Protein AF-A0A2P8EGC4-F1 (afdb_monomer)

Secondary structure (DSSP, 8-state):
-HHHHHHHHHHHIIIIISSHHHHHHHHHHHHHHHHHHHHHHHHHHHHHHHSSHHHHHHHHHHHHHHHHHTT-TTHHHHHHHHHHHHHHHHHHIIIII------SSSTT-----PSPHHHHHHHHHHHHHHHHS-TTTHHHHHHHHHHHHHHHHHHHHHTTS--HHHHHHHHHHHHHHHHHHHHHHHHS------S--TTHHHHHHHHHHHHHHHHHHHHHHHHHHHHHHHHHHHH-S---HHHHHHHHHHHHHHHHHHHHHHHHHHHHHHHHHTTTTSS---PPPPPPPP-

Organism: NCBI:txid648780

Radius of gyration: 21.63 Å; Cα contacts (8 Å, |Δi|>4): 437; chains: 1; bounding box: 68×51×65 Å

pLDDT: mean 88.78, std 12.84, range [44.03, 98.81]

Structure (mmCIF, N/CA/C/O backbone):
data_AF-A0A2P8EGC4-F1
#
_entry.id   AF-A0A2P8EGC4-F1
#
loop_
_atom_site.group_PDB
_atom_site.id
_atom_site.type_symbol
_atom_site.label_atom_id
_atom_site.label_alt_id
_atom_site.label_comp_id
_atom_site.label_asym_id
_atom_site.label_entity_id
_atom_site.label_seq_id
_atom_site.pdbx_PDB_ins_code
_atom_site.Cartn_x
_atom_site.Cartn_y
_atom_site.Cartn_z
_atom_site.occupancy
_atom_site.B_iso_or_equiv
_atom_site.auth_seq_id
_atom_site.auth_comp_id
_atom_site.auth_asym_id
_atom_site.auth_atom_id
_atom_site.pdbx_PDB_model_num
ATOM 1 N N . MET A 1 1 ? -13.637 6.088 0.065 1.00 95.38 1 MET A N 1
ATOM 2 C CA . MET A 1 1 ? -12.684 4.970 0.262 1.00 95.38 1 MET A CA 1
ATOM 3 C C . MET A 1 1 ? -12.999 3.790 -0.642 1.00 95.38 1 MET A C 1
ATOM 5 O O . MET A 1 1 ? -12.167 3.523 -1.487 1.00 95.38 1 MET A O 1
ATOM 9 N N . VAL A 1 2 ? -14.180 3.154 -0.545 1.00 96.62 2 VAL A N 1
ATOM 10 C CA . VAL A 1 2 ? -14.559 1.990 -1.387 1.00 96.62 2 VAL A CA 1
ATOM 11 C C . VAL A 1 2 ? -14.272 2.220 -2.876 1.00 96.62 2 VAL A C 1
ATOM 13 O O . VAL A 1 2 ? -13.431 1.538 -3.450 1.00 96.62 2 VAL A O 1
ATOM 16 N N . LEU A 1 3 ? -14.894 3.244 -3.472 1.00 97.50 3 LEU A N 1
ATOM 17 C CA . LEU A 1 3 ? -14.725 3.566 -4.896 1.00 97.50 3 LEU A CA 1
ATOM 18 C C . LEU A 1 3 ? -13.284 3.937 -5.262 1.00 97.5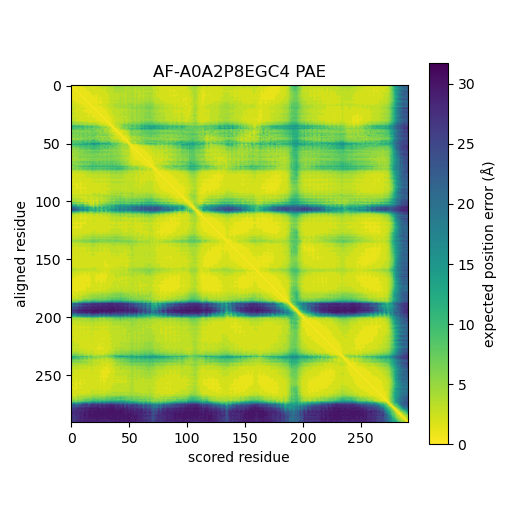0 3 LEU A C 1
ATOM 20 O O . LEU A 1 3 ? -12.800 3.544 -6.313 1.00 97.50 3 LEU A O 1
ATOM 24 N N . VAL A 1 4 ? -12.588 4.660 -4.380 1.00 97.62 4 VAL A N 1
ATOM 25 C CA . VAL A 1 4 ? -11.183 5.054 -4.584 1.00 97.62 4 VAL A CA 1
ATOM 26 C C . VAL A 1 4 ? -10.273 3.828 -4.597 1.00 97.62 4 VAL A C 1
ATOM 28 O O . VAL A 1 4 ? -9.383 3.746 -5.432 1.00 97.62 4 VAL A O 1
ATOM 31 N N . GLY A 1 5 ? -10.507 2.867 -3.701 1.00 98.00 5 GLY A N 1
ATOM 32 C CA . GL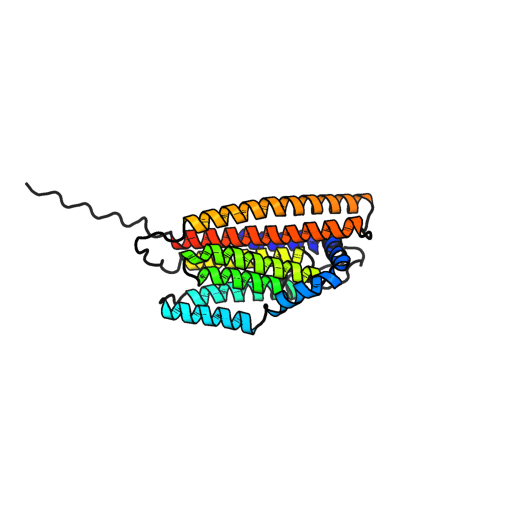Y A 1 5 ? -9.760 1.616 -3.664 1.00 98.00 5 GLY A CA 1
ATOM 33 C C . GLY A 1 5 ? -9.990 0.774 -4.919 1.00 98.00 5 GLY A C 1
ATOM 34 O O . GLY A 1 5 ? -9.026 0.382 -5.565 1.00 98.00 5 GLY A O 1
ATOM 35 N N . ILE A 1 6 ? -11.254 0.596 -5.327 1.00 98.25 6 ILE A N 1
ATOM 36 C CA . ILE A 1 6 ? -11.615 -0.122 -6.563 1.00 98.25 6 ILE A CA 1
ATOM 37 C C . ILE A 1 6 ? -10.976 0.541 -7.789 1.00 98.25 6 ILE A C 1
ATOM 39 O O . ILE A 1 6 ? -10.313 -0.129 -8.579 1.00 98.25 6 ILE A O 1
ATOM 43 N N . ALA A 1 7 ? -11.143 1.860 -7.932 1.00 98.19 7 ALA A N 1
ATOM 44 C CA . ALA A 1 7 ? -10.564 2.616 -9.035 1.00 98.19 7 ALA A CA 1
ATOM 45 C C . ALA A 1 7 ? -9.034 2.537 -9.022 1.00 98.19 7 ALA A C 1
ATOM 47 O O . ALA A 1 7 ? -8.435 2.335 -10.068 1.00 98.19 7 ALA A O 1
ATOM 48 N N . GLY A 1 8 ? -8.403 2.636 -7.849 1.00 98.00 8 GLY A N 1
ATOM 49 C CA . GLY A 1 8 ? -6.958 2.497 -7.697 1.00 98.00 8 GLY A CA 1
ATOM 50 C C . GLY A 1 8 ? -6.454 1.136 -8.173 1.00 98.00 8 GLY A C 1
ATOM 51 O O . GLY A 1 8 ? -5.543 1.084 -8.992 1.00 98.00 8 GLY A O 1
ATOM 52 N N . THR A 1 9 ? -7.091 0.044 -7.741 1.00 98.25 9 THR A N 1
ATOM 53 C CA . THR A 1 9 ? -6.726 -1.314 -8.173 1.00 98.25 9 THR A CA 1
ATOM 54 C C . THR A 1 9 ? -6.899 -1.484 -9.682 1.00 98.25 9 THR A C 1
ATOM 56 O O . THR A 1 9 ? -5.999 -1.986 -10.356 1.00 98.25 9 THR A O 1
ATOM 59 N N . TRP A 1 10 ? -8.031 -1.026 -10.226 1.00 98.06 10 TRP A N 1
ATOM 60 C CA . TRP A 1 10 ? -8.311 -1.123 -11.656 1.00 98.06 10 TRP A CA 1
ATOM 61 C C . TRP A 1 10 ? -7.349 -0.278 -12.495 1.00 98.06 10 TRP A C 1
ATOM 63 O O . TRP A 1 10 ? -6.827 -0.774 -13.486 1.00 98.06 10 TRP A O 1
ATOM 73 N N . LEU A 1 11 ? -7.057 0.963 -12.091 1.00 98.00 11 LEU A N 1
ATOM 74 C CA . LEU A 1 11 ? -6.111 1.842 -12.785 1.00 98.00 11 LEU A CA 1
ATOM 75 C C . LEU A 1 11 ? -4.683 1.287 -12.740 1.00 98.00 11 LEU A C 1
ATOM 77 O O . LEU A 1 11 ? -3.976 1.365 -13.746 1.00 98.00 11 LEU A O 1
ATOM 81 N N . SER A 1 12 ? -4.267 0.694 -11.613 1.00 97.56 12 SER A N 1
ATOM 82 C CA . SER A 1 12 ? -2.972 0.016 -11.511 1.00 97.56 12 SER A CA 1
ATOM 83 C C . SER A 1 12 ? -2.860 -1.112 -12.533 1.00 97.56 12 SER A C 1
ATOM 85 O O . SER A 1 12 ? -1.906 -1.133 -13.306 1.00 97.56 12 SER A O 1
ATOM 87 N N . TRP A 1 13 ? -3.856 -1.999 -12.603 1.00 97.31 13 TRP A N 1
ATOM 88 C CA . TRP A 1 13 ? -3.876 -3.057 -13.613 1.00 97.31 13 TRP A CA 1
ATOM 89 C C . TRP A 1 13 ? -3.934 -2.485 -15.035 1.00 97.31 13 TRP A C 1
ATOM 91 O O . TRP A 1 13 ? -3.084 -2.785 -15.873 1.00 97.31 13 TRP A O 1
ATOM 101 N N . ARG A 1 14 ? -4.887 -1.587 -15.299 1.00 97.25 14 ARG A N 1
ATOM 102 C CA . ARG A 1 14 ? -5.158 -1.054 -16.636 1.00 97.25 14 ARG A CA 1
ATOM 103 C C . ARG A 1 14 ? -3.943 -0.376 -17.259 1.00 97.25 14 ARG A C 1
ATOM 105 O O . ARG A 1 14 ? -3.793 -0.434 -18.476 1.00 97.25 14 ARG A O 1
ATOM 112 N N . TYR A 1 15 ? -3.111 0.283 -16.454 1.00 96.75 15 TYR A N 1
ATOM 113 C CA . TYR A 1 15 ? -1.905 0.945 -16.937 1.00 96.75 15 TYR A CA 1
ATOM 114 C C . TYR A 1 15 ? -0.678 0.029 -16.888 1.00 96.75 15 TYR A C 1
ATOM 116 O O . TYR A 1 15 ? -0.056 -0.196 -17.923 1.00 96.75 15 TYR A O 1
ATOM 124 N N . PHE A 1 16 ? -0.321 -0.510 -15.717 1.00 95.62 16 PHE A N 1
ATOM 125 C CA . PHE A 1 16 ? 0.951 -1.222 -15.525 1.00 95.62 16 PHE A CA 1
ATOM 126 C C . PHE A 1 16 ? 0.938 -2.662 -16.043 1.00 95.62 16 PHE A C 1
ATOM 128 O O . PHE A 1 16 ? 1.997 -3.216 -16.332 1.00 95.62 16 PHE A O 1
ATOM 135 N N 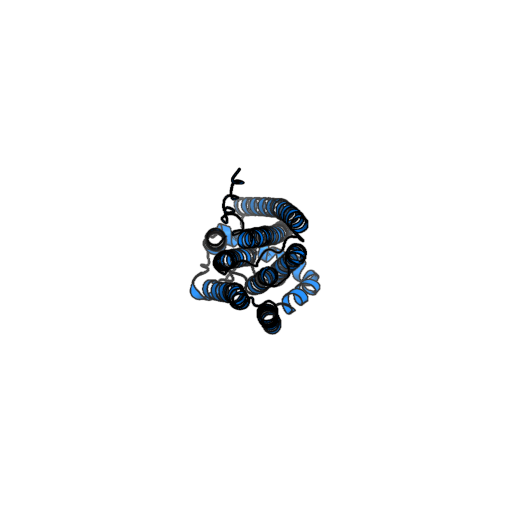. VAL A 1 17 ? -0.246 -3.256 -16.201 1.00 94.38 17 VAL A N 1
ATOM 136 C CA . VAL A 1 17 ? -0.409 -4.637 -16.670 1.00 94.38 17 VAL A CA 1
ATOM 137 C C . VAL A 1 17 ? -0.980 -4.677 -18.084 1.00 94.38 17 VAL A C 1
ATOM 139 O O . VAL A 1 17 ? -0.486 -5.442 -18.898 1.00 94.38 17 VAL A O 1
ATOM 142 N N . ASP A 1 18 ? -1.950 -3.830 -18.423 1.00 94.69 18 ASP A N 1
ATOM 143 C CA . ASP A 1 18 ? -2.647 -3.879 -19.721 1.00 94.69 18 ASP A CA 1
ATOM 144 C C . ASP A 1 18 ? -2.101 -2.879 -20.769 1.00 94.69 18 ASP A C 1
ATOM 146 O O . ASP A 1 18 ? -2.761 -2.539 -21.751 1.00 94.69 18 ASP A O 1
ATOM 150 N N . THR A 1 19 ? -0.878 -2.367 -20.580 1.00 94.19 19 THR A N 1
ATOM 151 C CA . THR A 1 19 ? -0.183 -1.576 -21.612 1.00 94.19 19 THR A CA 1
ATOM 152 C C . THR A 1 19 ? 1.293 -1.945 -21.719 1.00 94.19 19 THR A C 1
ATOM 154 O O . THR A 1 19 ? 1.960 -2.197 -20.718 1.00 94.19 19 THR A O 1
ATOM 157 N N . ALA A 1 20 ? 1.844 -1.899 -22.936 1.00 92.06 20 ALA A N 1
ATOM 158 C CA . ALA A 1 20 ? 3.269 -2.146 -23.166 1.00 92.06 20 ALA A CA 1
ATOM 159 C C . ALA A 1 20 ? 4.170 -1.136 -22.431 1.00 92.06 20 ALA A C 1
ATOM 161 O O . ALA A 1 20 ? 5.212 -1.508 -21.894 1.00 92.06 20 ALA A O 1
ATOM 162 N N . ALA A 1 21 ? 3.776 0.142 -22.400 1.00 92.38 21 ALA A N 1
ATOM 163 C CA . ALA A 1 21 ? 4.539 1.194 -21.732 1.00 92.38 21 ALA A CA 1
ATOM 164 C C . ALA A 1 21 ? 4.564 0.995 -20.211 1.00 92.38 21 ALA A C 1
ATOM 166 O O . ALA A 1 21 ? 5.630 1.056 -19.600 1.00 92.38 21 ALA A O 1
ATOM 167 N N . GLY A 1 22 ? 3.407 0.705 -19.609 1.00 94.25 22 GLY A N 1
ATOM 168 C CA . GLY A 1 22 ? 3.305 0.437 -18.180 1.00 94.25 22 GLY A CA 1
ATOM 169 C C . GLY A 1 22 ? 4.044 -0.833 -17.765 1.00 94.25 22 GLY A C 1
ATOM 170 O O . GLY A 1 22 ? 4.760 -0.796 -16.767 1.00 94.25 22 GLY A O 1
ATOM 171 N N . GLN A 1 23 ? 3.971 -1.908 -18.561 1.00 94.19 23 GLN A N 1
ATOM 172 C CA . GLN A 1 23 ? 4.730 -3.132 -18.283 1.00 94.19 23 GLN A CA 1
ATOM 173 C C . GLN A 1 23 ? 6.238 -2.881 -18.280 1.00 94.19 23 GLN A C 1
ATOM 175 O O . GLN A 1 23 ? 6.916 -3.314 -17.353 1.00 94.19 23 GLN A O 1
ATOM 180 N N . ARG A 1 24 ? 6.771 -2.152 -19.273 1.00 92.94 24 ARG A N 1
ATOM 181 C CA . ARG A 1 24 ? 8.206 -1.814 -19.321 1.00 92.94 24 ARG A CA 1
ATOM 182 C C . ARG A 1 24 ? 8.626 -0.980 -18.116 1.00 92.94 24 ARG A C 1
ATOM 184 O O . ARG A 1 24 ? 9.661 -1.257 -17.522 1.00 92.94 24 ARG A O 1
ATOM 191 N N . LEU A 1 25 ? 7.807 -0.002 -17.739 1.00 94.19 25 LEU A N 1
ATOM 192 C CA . LEU A 1 25 ? 8.061 0.887 -16.608 1.00 94.19 25 LEU A CA 1
ATOM 193 C C . LEU A 1 25 ? 8.122 0.121 -15.277 1.00 94.19 25 LEU A C 1
ATOM 195 O O . LEU A 1 25 ? 9.074 0.270 -14.511 1.00 94.19 25 LEU A O 1
ATOM 199 N N . ASP A 1 26 ? 7.135 -0.738 -15.028 1.00 94.00 26 ASP A N 1
ATOM 200 C CA . ASP A 1 26 ? 7.065 -1.563 -13.818 1.00 94.00 26 ASP A CA 1
ATOM 201 C C . ASP A 1 26 ? 8.184 -2.623 -13.802 1.00 94.00 26 ASP A C 1
ATOM 203 O O . ASP A 1 26 ? 8.791 -2.899 -12.763 1.00 94.00 26 ASP A O 1
ATOM 207 N N . GLN A 1 27 ? 8.529 -3.161 -14.978 1.00 93.69 27 GLN A N 1
ATOM 208 C CA . GLN A 1 27 ? 9.635 -4.097 -15.155 1.00 93.69 27 GLN A CA 1
ATOM 209 C C . GLN A 1 27 ? 11.000 -3.438 -14.910 1.00 93.69 27 GLN A C 1
ATOM 211 O O . GLN A 1 27 ? 11.868 -4.082 -14.328 1.00 93.69 27 GLN A O 1
ATOM 216 N N . SER A 1 28 ? 11.207 -2.166 -15.270 1.00 94.38 28 SER A N 1
ATOM 217 C CA . SER A 1 28 ? 12.448 -1.442 -14.952 1.00 94.38 28 SER A CA 1
ATOM 218 C C . SER A 1 28 ? 12.681 -1.356 -13.442 1.00 94.38 28 SER A C 1
ATOM 220 O O . SER A 1 28 ? 13.773 -1.659 -12.959 1.00 94.38 28 SER A O 1
ATOM 222 N N . ALA A 1 29 ? 11.644 -1.021 -12.671 1.00 94.44 29 ALA A N 1
ATOM 223 C CA . ALA A 1 29 ? 11.734 -1.003 -11.214 1.00 94.44 29 ALA A CA 1
ATOM 224 C C . ALA A 1 29 ? 11.937 -2.413 -10.626 1.00 94.44 29 ALA A C 1
ATOM 226 O O . ALA A 1 29 ? 12.731 -2.593 -9.701 1.00 94.44 29 ALA A O 1
ATOM 227 N N . PHE A 1 30 ? 11.276 -3.430 -11.185 1.00 94.19 30 PHE A N 1
ATOM 228 C CA . PHE A 1 30 ? 11.482 -4.823 -10.787 1.00 94.19 30 PHE A CA 1
ATOM 229 C C . PHE A 1 30 ? 12.926 -5.287 -11.032 1.00 94.19 30 PHE A C 1
ATOM 231 O O . PHE A 1 30 ? 13.562 -5.823 -10.124 1.00 94.19 30 PHE A O 1
ATOM 238 N N . SER A 1 31 ? 13.480 -5.031 -12.218 1.00 93.69 31 SER A N 1
ATOM 239 C CA . SER A 1 31 ? 14.869 -5.358 -12.564 1.00 93.69 31 SER A CA 1
ATOM 240 C C . SER A 1 31 ? 15.868 -4.590 -11.694 1.00 93.69 31 SER A C 1
ATOM 242 O O . SER A 1 31 ? 16.877 -5.151 -11.271 1.00 93.69 31 SER A O 1
ATOM 244 N N . GLY A 1 32 ? 15.561 -3.338 -11.339 1.00 93.31 32 GLY A N 1
ATOM 245 C CA . GLY A 1 32 ? 16.371 -2.534 -10.423 1.00 93.31 32 GLY A CA 1
ATOM 246 C C . GLY A 1 32 ? 16.553 -3.152 -9.035 1.00 93.31 32 GLY A C 1
ATOM 247 O O . GLY A 1 32 ? 17.629 -3.019 -8.446 1.00 93.31 32 GLY A O 1
ATOM 248 N N . SER A 1 33 ? 15.559 -3.900 -8.539 1.00 92.50 33 SER A N 1
ATOM 249 C CA . SER A 1 33 ? 15.654 -4.602 -7.248 1.00 92.50 33 SER A CA 1
ATOM 250 C C . SER A 1 33 ? 16.817 -5.603 -7.196 1.00 92.50 33 SER A C 1
ATOM 252 O O . SER A 1 33 ? 17.404 -5.821 -6.134 1.00 92.50 33 SER A O 1
ATOM 254 N N . ALA A 1 34 ? 17.198 -6.187 -8.341 1.00 90.88 34 ALA A N 1
ATOM 255 C CA . ALA A 1 34 ? 18.213 -7.234 -8.414 1.00 90.88 34 ALA A CA 1
ATOM 256 C C . ALA A 1 34 ? 19.598 -6.747 -7.954 1.00 90.88 34 ALA A C 1
ATOM 258 O O . ALA A 1 34 ? 20.342 -7.512 -7.344 1.00 90.88 34 ALA A O 1
ATOM 259 N N . PHE A 1 35 ? 19.923 -5.466 -8.164 1.00 88.56 35 PHE A N 1
ATOM 260 C CA . PHE A 1 35 ? 21.229 -4.902 -7.801 1.00 88.56 35 PHE A CA 1
ATOM 261 C C . PHE A 1 35 ? 21.450 -4.754 -6.288 1.00 88.56 35 PHE A C 1
ATOM 263 O O . PHE A 1 35 ? 22.596 -4.657 -5.853 1.00 88.56 35 PHE A O 1
ATOM 270 N N . GLY A 1 36 ? 20.378 -4.714 -5.489 1.00 80.62 36 GLY A N 1
ATOM 271 C CA . GLY A 1 36 ? 20.439 -4.608 -4.024 1.00 80.62 36 GLY A CA 1
ATOM 272 C C . GLY A 1 36 ? 19.975 -5.864 -3.286 1.00 80.62 36 GLY A C 1
ATOM 273 O O . GLY A 1 36 ? 20.189 -5.972 -2.078 1.00 80.62 36 GLY A O 1
ATOM 274 N N . ARG A 1 37 ? 19.359 -6.817 -3.997 1.00 86.44 37 ARG A N 1
ATOM 275 C CA . ARG A 1 37 ? 18.685 -7.989 -3.426 1.00 86.44 37 ARG A CA 1
ATOM 276 C C . ARG A 1 37 ? 19.557 -8.760 -2.445 1.00 86.44 37 ARG A C 1
ATOM 278 O O . ARG A 1 37 ? 19.165 -8.909 -1.297 1.00 86.44 37 ARG A O 1
ATOM 285 N N . ASN A 1 38 ? 20.752 -9.184 -2.853 1.00 84.38 38 ASN A N 1
ATOM 286 C CA . ASN A 1 38 ? 21.607 -10.043 -2.022 1.00 84.38 38 ASN A CA 1
ATOM 287 C C . ASN A 1 38 ? 21.994 -9.397 -0.681 1.00 84.38 38 ASN A C 1
ATOM 289 O O . ASN A 1 38 ? 22.149 -10.089 0.322 1.00 84.38 38 ASN A O 1
ATOM 293 N N . THR A 1 39 ? 22.141 -8.072 -0.652 1.00 85.38 39 THR A N 1
ATOM 294 C CA . THR A 1 39 ? 22.496 -7.331 0.563 1.00 85.38 39 THR A CA 1
ATOM 295 C C . THR A 1 39 ? 21.270 -7.054 1.427 1.00 85.38 39 THR A C 1
ATOM 297 O O . THR A 1 39 ? 21.319 -7.229 2.642 1.00 85.38 39 THR A O 1
ATOM 300 N N . LEU A 1 40 ? 20.165 -6.635 0.808 1.00 87.38 40 LEU A N 1
ATOM 301 C CA . LEU A 1 40 ? 18.953 -6.217 1.513 1.00 87.38 40 LEU A CA 1
ATOM 302 C C . LEU A 1 40 ? 18.090 -7.400 1.975 1.00 87.38 40 LEU A C 1
ATOM 304 O O . LEU A 1 40 ? 17.333 -7.253 2.933 1.00 87.38 40 LEU A O 1
ATOM 308 N N . TRP A 1 41 ? 18.221 -8.571 1.341 1.00 89.25 41 TRP A N 1
ATOM 309 C CA . TRP A 1 41 ? 17.397 -9.749 1.631 1.00 89.25 41 TRP A CA 1
ATOM 310 C C . TRP A 1 41 ? 17.466 -10.174 3.098 1.00 89.25 41 TRP A C 1
ATOM 312 O O . TRP A 1 41 ? 16.430 -10.434 3.695 1.00 89.25 41 TRP A O 1
ATOM 322 N N . ARG A 1 42 ? 18.653 -10.113 3.718 1.00 86.19 42 ARG A N 1
ATOM 323 C CA . ARG A 1 42 ? 18.848 -10.466 5.138 1.00 86.19 42 ARG A CA 1
ATOM 324 C C . ARG A 1 42 ? 17.958 -9.669 6.098 1.00 86.19 42 ARG A C 1
ATOM 326 O O . ARG A 1 42 ? 17.618 -10.168 7.162 1.00 86.19 42 ARG A O 1
ATOM 333 N N . GLY A 1 43 ? 17.620 -8.427 5.747 1.00 82.56 43 GLY A N 1
ATOM 334 C CA . GLY A 1 43 ? 16.684 -7.605 6.517 1.00 82.56 43 GLY A CA 1
ATOM 335 C C . GLY A 1 43 ? 15.235 -7.728 6.042 1.00 82.56 43 GLY A C 1
ATOM 336 O O . GLY A 1 43 ? 14.317 -7.520 6.829 1.00 82.56 43 GLY A O 1
ATOM 337 N N . ALA A 1 44 ? 15.022 -8.060 4.767 1.00 83.88 44 ALA A N 1
ATOM 338 C CA . ALA A 1 44 ? 13.703 -8.135 4.148 1.00 83.88 44 ALA A CA 1
ATOM 339 C C . ALA A 1 44 ? 12.953 -9.438 4.465 1.00 83.88 44 ALA A C 1
ATOM 341 O O . ALA A 1 44 ? 11.747 -9.398 4.706 1.00 83.88 44 ALA A O 1
ATOM 342 N N . GLU A 1 45 ? 13.663 -10.566 4.471 1.00 87.50 45 GLU A N 1
ATOM 343 C CA . GLU A 1 45 ? 13.124 -11.913 4.682 1.00 87.50 45 GLU A CA 1
ATOM 344 C C . GLU A 1 45 ? 12.414 -12.066 6.038 1.00 87.50 45 GLU A C 1
ATOM 346 O O . GLU A 1 45 ? 11.232 -12.416 6.028 1.00 87.50 45 GLU A O 1
ATOM 351 N N . PRO A 1 46 ? 12.999 -11.657 7.185 1.00 86.19 46 PRO A N 1
ATOM 352 C CA . PRO A 1 46 ? 12.316 -11.790 8.473 1.00 86.19 46 PRO A CA 1
ATOM 353 C C . PRO A 1 46 ? 11.001 -11.005 8.563 1.00 86.19 46 PRO A C 1
ATOM 355 O O . PRO A 1 46 ? 10.102 -11.380 9.308 1.00 86.19 46 PRO A O 1
ATOM 358 N N . VAL A 1 47 ? 10.864 -9.903 7.815 1.00 82.69 47 VAL A N 1
ATOM 359 C CA . VAL A 1 47 ? 9.611 -9.126 7.769 1.00 82.69 47 VAL A CA 1
ATOM 360 C C . VAL A 1 47 ? 8.499 -9.935 7.100 1.00 82.69 47 VAL A C 1
ATOM 362 O O . VAL A 1 47 ? 7.343 -9.862 7.526 1.00 82.69 47 VAL A O 1
ATOM 365 N N . LEU A 1 48 ? 8.845 -10.705 6.066 1.00 83.25 48 LEU A N 1
ATOM 366 C CA . LEU A 1 48 ? 7.909 -11.551 5.330 1.00 83.25 48 LEU A CA 1
ATOM 367 C C . LEU A 1 48 ? 7.494 -12.771 6.155 1.00 83.25 48 LEU A C 1
ATOM 369 O O . LEU A 1 48 ? 6.313 -13.103 6.151 1.00 83.25 48 LEU A O 1
ATOM 373 N N . ASP A 1 49 ? 8.408 -13.353 6.933 1.00 83.50 49 ASP A N 1
ATOM 374 C CA . ASP A 1 49 ? 8.122 -14.509 7.800 1.00 83.50 49 ASP A CA 1
ATOM 375 C C . ASP A 1 49 ? 7.049 -14.221 8.863 1.00 83.50 49 ASP A C 1
ATOM 377 O O . ASP A 1 49 ? 6.303 -15.112 9.280 1.00 83.50 49 ASP A O 1
ATOM 381 N N . VAL A 1 50 ? 6.914 -12.958 9.284 1.00 78.12 50 VAL A N 1
ATOM 382 C CA . VAL A 1 50 ? 5.846 -12.537 10.206 1.00 78.12 50 VAL A CA 1
ATOM 383 C C . VAL A 1 50 ? 4.461 -12.680 9.561 1.00 78.12 50 VAL A C 1
ATOM 385 O O . VAL A 1 50 ? 3.488 -12.991 10.254 1.00 78.12 50 VAL A O 1
ATOM 388 N N . VAL A 1 51 ? 4.352 -12.482 8.242 1.00 79.62 51 VAL A N 1
ATOM 389 C CA . VAL A 1 51 ? 3.095 -12.617 7.493 1.00 79.62 51 VAL A CA 1
ATOM 390 C C . VAL A 1 51 ? 2.762 -14.100 7.331 1.00 79.62 51 VAL A C 1
ATOM 392 O O . VAL A 1 51 ? 3.044 -14.723 6.313 1.00 79.62 51 VAL A O 1
ATOM 395 N N . SER A 1 52 ? 2.128 -14.673 8.350 1.00 78.00 52 SER A N 1
ATOM 396 C CA . SER A 1 52 ? 1.841 -16.105 8.414 1.00 78.00 52 SER A CA 1
ATOM 397 C C . SER A 1 52 ? 0.381 -16.392 8.777 1.00 78.00 52 SER A C 1
ATOM 399 O O . SER A 1 52 ? -0.318 -15.564 9.368 1.00 78.00 52 SER A O 1
ATOM 401 N N . VAL A 1 53 ? -0.098 -17.597 8.445 1.00 78.06 53 VAL A N 1
ATOM 402 C CA . VAL A 1 53 ? -1.441 -18.057 8.843 1.00 78.06 53 VAL A CA 1
ATOM 403 C C . VAL A 1 53 ? -1.638 -17.978 10.367 1.00 78.06 53 VAL A C 1
ATOM 405 O O . VAL A 1 53 ? -2.656 -17.420 10.784 1.00 78.06 53 VAL A O 1
ATOM 408 N N . PRO A 1 54 ? -0.684 -18.423 11.217 1.00 81.62 54 PRO A N 1
ATOM 409 C CA . PRO A 1 54 ? -0.780 -18.235 12.665 1.00 81.62 54 PRO A CA 1
ATOM 410 C C . PRO A 1 54 ? -0.958 -16.773 13.083 1.00 81.62 54 PRO A C 1
ATOM 412 O O . PRO A 1 54 ? -1.755 -16.490 13.975 1.00 81.62 54 PRO A O 1
ATOM 415 N N . PHE A 1 55 ? -0.272 -15.835 12.423 1.00 80.00 55 PHE A N 1
ATOM 416 C CA . PHE A 1 55 ? -0.398 -14.409 12.726 1.00 80.00 55 PHE A CA 1
ATOM 417 C C . PHE A 1 55 ? -1.802 -13.869 12.413 1.00 80.00 55 PHE A C 1
ATOM 419 O O . PHE A 1 55 ? -2.390 -13.151 13.224 1.00 80.00 55 PHE A O 1
ATOM 426 N N . VAL A 1 56 ? -2.389 -14.268 11.280 1.00 82.12 56 VAL A N 1
ATOM 427 C CA . VAL A 1 56 ? -3.776 -13.909 10.939 1.00 82.12 56 VAL A CA 1
ATOM 428 C C . VAL A 1 56 ? -4.757 -14.496 11.956 1.00 82.12 56 VAL A C 1
ATOM 430 O O . VAL A 1 56 ? -5.621 -13.776 12.460 1.00 82.12 56 VAL A O 1
ATOM 433 N N . VAL A 1 57 ? -4.603 -15.776 12.312 1.00 84.62 57 VAL A N 1
ATOM 434 C CA . VAL A 1 57 ? -5.442 -16.445 13.322 1.00 84.62 57 VAL A CA 1
ATOM 435 C C . VAL A 1 57 ? -5.343 -15.740 14.676 1.00 84.62 57 VAL A C 1
ATOM 437 O O . VAL A 1 57 ? -6.370 -15.506 15.314 1.00 84.62 57 VAL A O 1
ATOM 440 N N . LEU A 1 58 ? -4.139 -15.334 15.089 1.00 86.44 58 LEU A N 1
ATOM 441 C CA . LEU A 1 58 ? -3.914 -14.583 16.323 1.00 86.44 58 LEU A CA 1
ATOM 442 C C . LEU A 1 58 ? -4.697 -13.264 16.334 1.00 86.44 58 LEU A C 1
ATOM 444 O O . LEU A 1 58 ? -5.358 -12.952 17.322 1.00 86.44 58 LEU A O 1
ATOM 448 N N . VAL A 1 59 ? -4.662 -12.502 15.237 1.00 82.38 59 VAL A N 1
ATOM 449 C CA . VAL A 1 59 ? -5.380 -11.221 15.128 1.00 82.38 59 VAL A CA 1
ATOM 450 C C . VAL A 1 59 ? -6.895 -11.431 15.171 1.00 82.38 59 VAL A C 1
ATOM 452 O O . VAL A 1 59 ? -7.588 -10.712 15.894 1.00 82.38 59 VAL A O 1
ATOM 455 N N . LEU A 1 60 ? -7.417 -12.426 14.444 1.00 87.12 60 LEU A N 1
ATOM 456 C CA . LEU A 1 60 ? -8.844 -12.769 14.468 1.00 87.12 60 LEU A CA 1
ATOM 457 C C . LEU A 1 60 ? -9.293 -13.215 15.869 1.00 87.12 60 LEU A C 1
ATOM 459 O O . LEU A 1 60 ? -10.324 -12.755 16.364 1.00 87.12 60 LEU A O 1
ATOM 463 N N . GLY A 1 61 ? -8.495 -14.053 16.535 1.00 88.38 61 GLY A N 1
ATOM 464 C CA . GLY A 1 61 ? -8.742 -14.502 17.904 1.00 88.38 61 GLY A CA 1
ATOM 465 C C . GLY A 1 61 ? -8.726 -13.348 18.907 1.00 88.38 61 GLY A C 1
ATOM 466 O O . GLY A 1 61 ? -9.656 -13.203 19.699 1.00 88.38 61 GLY A O 1
ATOM 467 N N . ALA A 1 62 ? -7.727 -12.464 18.831 1.00 87.44 62 ALA A N 1
ATOM 468 C CA . ALA A 1 62 ? -7.648 -11.274 19.676 1.00 87.44 62 ALA A CA 1
ATOM 469 C C . ALA A 1 62 ? -8.850 -10.339 19.462 1.00 87.44 62 ALA A C 1
ATOM 471 O O . ALA A 1 62 ? -9.425 -9.839 20.432 1.00 87.44 62 ALA A O 1
ATOM 472 N N . ALA A 1 63 ? -9.279 -10.138 18.211 1.00 86.56 63 ALA A N 1
ATOM 473 C CA . ALA A 1 63 ? -10.472 -9.358 17.893 1.00 86.56 63 ALA A CA 1
ATOM 474 C C . ALA A 1 63 ? -11.742 -9.976 18.501 1.00 86.56 63 ALA A C 1
ATOM 476 O O . ALA A 1 63 ? -12.555 -9.245 19.068 1.00 86.56 63 ALA A O 1
ATOM 477 N N . ALA A 1 64 ? -11.894 -11.304 18.437 1.00 88.50 64 ALA A N 1
ATOM 478 C CA . ALA A 1 64 ? -13.006 -12.027 19.052 1.00 88.50 64 ALA A CA 1
ATOM 479 C C . ALA A 1 64 ? -13.024 -11.877 20.582 1.00 88.50 64 ALA A C 1
ATOM 481 O O . ALA A 1 64 ? -14.053 -11.512 21.153 1.00 88.50 64 ALA A O 1
ATOM 482 N N . VAL A 1 65 ? -11.881 -12.063 21.246 1.00 90.44 65 VAL A N 1
ATOM 483 C CA . VAL A 1 65 ? -11.755 -11.877 22.702 1.00 90.44 65 VAL A CA 1
ATOM 484 C C . VAL A 1 65 ? -12.114 -10.443 23.099 1.00 90.44 65 VAL A C 1
ATOM 486 O O . VAL A 1 65 ? -12.939 -10.224 23.987 1.00 90.44 65 VAL A O 1
ATOM 489 N N . ILE A 1 66 ? -11.564 -9.448 22.399 1.00 87.12 66 ILE A N 1
ATOM 490 C CA . ILE A 1 66 ? -11.825 -8.031 22.681 1.00 87.12 66 ILE A CA 1
ATOM 491 C C . ILE A 1 66 ? -13.292 -7.674 22.429 1.00 87.12 66 ILE A C 1
ATOM 493 O O . ILE A 1 66 ? -13.871 -6.891 23.187 1.00 87.12 66 ILE A O 1
ATOM 497 N N . ALA A 1 67 ? -13.912 -8.254 21.402 1.00 86.38 67 ALA A N 1
ATOM 498 C CA . ALA A 1 67 ? -15.330 -8.083 21.128 1.00 86.38 67 ALA A CA 1
ATOM 499 C C . ALA A 1 67 ? -16.205 -8.582 22.280 1.00 86.38 67 ALA A C 1
ATOM 501 O O . ALA A 1 67 ? -17.092 -7.846 22.712 1.00 86.38 67 ALA A O 1
ATOM 502 N N . VAL A 1 68 ? -15.923 -9.772 22.818 1.00 87.56 68 VAL A N 1
ATOM 503 C CA . VAL A 1 68 ? -16.639 -10.326 23.977 1.00 87.56 68 VAL A CA 1
ATOM 504 C C . VAL A 1 68 ? -16.430 -9.441 25.207 1.00 87.56 68 VAL A C 1
ATOM 506 O O . VAL A 1 68 ? -17.401 -8.973 25.803 1.00 87.56 68 VAL A O 1
ATOM 509 N N . MET A 1 69 ? -15.175 -9.117 25.540 1.00 88.19 69 MET A N 1
ATOM 510 C CA . MET A 1 69 ? -14.834 -8.303 26.716 1.00 88.19 69 MET A CA 1
ATOM 511 C C . MET A 1 69 ? -15.473 -6.910 26.680 1.00 88.19 69 MET A C 1
ATOM 513 O O . MET A 1 69 ? -15.892 -6.385 27.710 1.00 88.19 69 MET A O 1
ATOM 517 N N . ARG A 1 70 ? -15.554 -6.293 25.495 1.00 83.44 70 ARG A N 1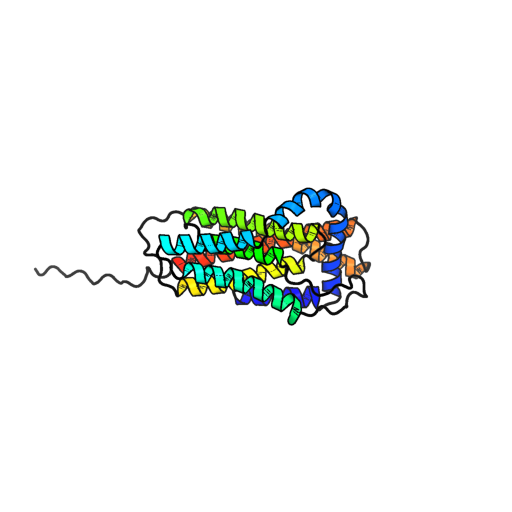
ATOM 518 C CA . ARG A 1 70 ? -16.096 -4.936 25.309 1.00 83.44 70 ARG A CA 1
ATOM 519 C C . ARG A 1 70 ? -17.555 -4.914 24.852 1.00 83.44 70 ARG A C 1
ATOM 521 O O . ARG A 1 70 ? -18.051 -3.836 24.528 1.00 83.44 70 ARG A O 1
ATOM 528 N N . ARG A 1 71 ? -18.233 -6.070 24.797 1.00 84.44 71 ARG A N 1
ATOM 529 C CA . ARG A 1 71 ? -19.610 -6.233 24.284 1.00 84.44 71 ARG A CA 1
ATOM 530 C C . ARG A 1 71 ? -19.811 -5.653 22.872 1.00 84.44 71 ARG A C 1
ATOM 532 O O . ARG A 1 71 ? -20.875 -5.132 22.546 1.00 84.44 71 ARG A O 1
ATOM 539 N N . ARG A 1 72 ? -18.780 -5.731 22.023 1.00 83.31 72 ARG A N 1
ATOM 540 C CA . ARG A 1 72 ? -18.789 -5.274 20.622 1.00 83.31 72 ARG A CA 1
ATOM 541 C C . ARG A 1 72 ? -18.955 -6.440 19.663 1.00 83.31 72 ARG A C 1
ATOM 543 O O . ARG A 1 72 ? -18.050 -6.760 18.903 1.00 83.31 72 ARG A O 1
ATOM 550 N N . TRP A 1 73 ? -20.129 -7.048 19.670 1.00 83.94 73 TRP A N 1
ATOM 551 C CA . TRP A 1 73 ? -20.413 -8.270 18.912 1.00 83.94 73 TRP A CA 1
ATOM 552 C C . TRP A 1 73 ? -20.219 -8.145 17.389 1.00 83.94 73 TRP A C 1
ATOM 554 O O . TRP A 1 73 ? -19.949 -9.140 16.730 1.00 83.94 73 TRP A O 1
ATOM 564 N N . PHE A 1 74 ? -20.270 -6.928 16.835 1.00 86.69 74 PHE A N 1
ATOM 565 C CA . PHE A 1 74 ? -20.007 -6.669 15.412 1.00 86.69 74 PHE A CA 1
ATOM 566 C C . PHE A 1 74 ? -18.518 -6.526 15.055 1.00 86.69 74 PHE A C 1
ATOM 568 O O . PHE A 1 74 ? -18.168 -6.614 13.880 1.00 86.69 74 PHE A O 1
ATOM 575 N N . LEU A 1 75 ? -17.628 -6.325 16.033 1.00 88.94 75 LEU A N 1
ATOM 576 C CA . LEU A 1 75 ? -16.197 -6.118 15.782 1.00 88.94 75 LEU A CA 1
ATOM 577 C C . LEU A 1 75 ? -15.521 -7.316 15.081 1.00 88.94 75 LEU A C 1
ATOM 579 O O . LEU A 1 75 ? -14.793 -7.077 14.118 1.00 88.94 75 LEU A O 1
ATOM 583 N N . PRO A 1 76 ? -15.753 -8.586 15.476 1.00 89.88 76 PRO A N 1
ATOM 584 C CA . PRO A 1 76 ? -15.128 -9.728 14.812 1.00 89.88 76 PRO A CA 1
ATOM 585 C C . PRO A 1 76 ? -15.602 -9.853 13.368 1.00 89.88 76 PRO A C 1
ATOM 587 O O . PRO A 1 76 ? -14.798 -10.144 12.491 1.00 89.88 76 PRO A O 1
ATOM 590 N N . LEU A 1 77 ? -16.883 -9.557 13.109 1.00 91.19 77 LEU A N 1
ATOM 591 C CA . LEU A 1 77 ? -17.434 -9.527 11.757 1.00 91.19 77 LEU A CA 1
ATOM 592 C C . LEU A 1 77 ? -16.757 -8.446 10.908 1.00 91.19 77 LEU A C 1
ATOM 594 O O . LEU A 1 77 ? -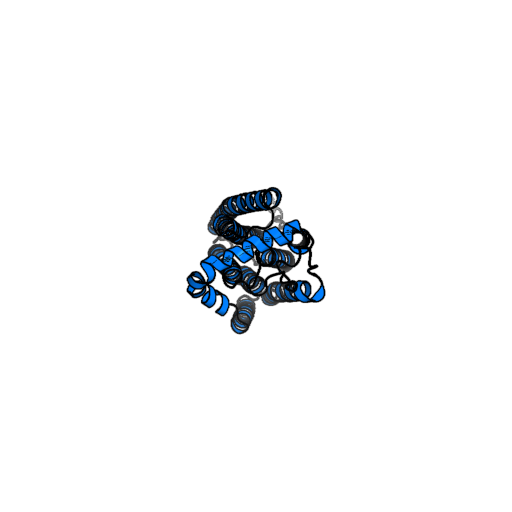16.350 -8.732 9.792 1.00 91.19 77 LEU A O 1
ATOM 598 N N . GLN A 1 78 ? -16.583 -7.228 11.428 1.00 92.69 78 GLN A N 1
ATOM 599 C CA . GLN A 1 78 ? -15.880 -6.156 10.710 1.00 92.69 78 GLN A CA 1
ATOM 600 C C . GLN A 1 78 ? -14.436 -6.553 10.381 1.00 92.69 78 GLN A C 1
ATOM 602 O O . GLN A 1 78 ? -13.994 -6.384 9.249 1.00 92.69 78 GLN A O 1
ATOM 607 N N . VAL A 1 79 ? -13.715 -7.123 11.348 1.00 94.44 79 VAL A N 1
ATOM 608 C CA . VAL A 1 79 ? -12.344 -7.606 11.142 1.00 94.44 79 VAL A CA 1
ATOM 609 C C . VAL A 1 79 ? -12.306 -8.733 10.103 1.00 94.44 79 VAL A C 1
ATOM 611 O O . VAL A 1 79 ? -11.475 -8.692 9.198 1.00 94.44 79 VAL A O 1
ATOM 614 N N . ALA A 1 80 ? -13.221 -9.703 10.183 1.00 93.56 80 ALA A N 1
ATOM 615 C CA . ALA A 1 80 ? -13.317 -10.803 9.226 1.00 93.56 80 ALA A CA 1
ATOM 616 C C . ALA A 1 80 ? -13.664 -10.311 7.813 1.00 93.56 80 ALA A C 1
ATOM 618 O O . ALA A 1 80 ? -13.066 -10.770 6.845 1.00 93.56 80 ALA A O 1
ATOM 619 N N . VAL A 1 81 ? -14.573 -9.341 7.687 1.00 95.31 81 VAL A N 1
ATOM 620 C CA . VAL A 1 81 ? -14.928 -8.706 6.411 1.00 95.31 81 VAL A CA 1
ATOM 621 C C . VAL A 1 81 ? -13.728 -7.970 5.818 1.00 95.31 81 VAL A C 1
ATOM 623 O O . VAL A 1 81 ? -13.450 -8.132 4.635 1.00 95.31 81 VAL A O 1
ATOM 626 N N . LEU A 1 82 ? -12.979 -7.207 6.619 1.00 97.38 82 LEU A N 1
ATOM 627 C CA . LEU A 1 82 ? -11.792 -6.494 6.145 1.00 97.38 82 LEU A CA 1
ATOM 628 C C . LEU A 1 82 ? -10.684 -7.450 5.700 1.00 97.38 82 LEU A C 1
ATOM 630 O O . LEU A 1 82 ? -10.206 -7.360 4.572 1.00 97.38 82 LEU A O 1
ATOM 634 N N . VAL A 1 83 ? -10.260 -8.351 6.588 1.00 96.56 83 VAL A N 1
ATOM 635 C CA . VAL A 1 83 ? -9.119 -9.239 6.337 1.00 96.56 83 VAL A CA 1
ATOM 636 C C . VAL A 1 83 ? -9.501 -10.314 5.327 1.00 96.56 83 VAL A C 1
ATOM 638 O O . VAL A 1 83 ? -8.812 -10.488 4.325 1.00 96.56 83 VAL A O 1
ATOM 641 N N . GLY A 1 84 ? -10.612 -11.014 5.548 1.00 96.12 84 GLY A N 1
ATOM 642 C CA . GLY A 1 84 ? -11.092 -12.059 4.648 1.00 96.12 84 GLY A CA 1
ATOM 643 C C . GLY A 1 84 ? -11.448 -11.499 3.276 1.00 96.12 84 GLY A C 1
ATOM 644 O O . GLY A 1 84 ? -10.955 -12.003 2.271 1.00 96.12 84 GLY A O 1
ATOM 645 N N . GLY A 1 85 ? -12.222 -10.412 3.232 1.00 97.88 85 GLY A N 1
ATOM 646 C CA . GLY A 1 85 ? -12.606 -9.758 1.985 1.00 97.88 85 GLY A CA 1
ATOM 647 C C . GLY A 1 85 ? -11.398 -9.310 1.168 1.00 97.88 85 GLY A C 1
ATOM 648 O O . GLY A 1 85 ? -11.276 -9.700 0.009 1.00 97.88 85 GLY A O 1
ATOM 649 N N . ALA A 1 86 ? -10.457 -8.576 1.773 1.00 98.31 86 ALA A N 1
ATOM 650 C CA . ALA A 1 86 ? -9.268 -8.106 1.061 1.00 98.31 86 ALA A CA 1
ATOM 651 C C . ALA A 1 86 ? -8.440 -9.262 0.490 1.00 98.31 86 ALA A C 1
ATOM 653 O O . ALA A 1 86 ? -8.060 -9.224 -0.677 1.00 98.31 86 ALA A O 1
ATOM 654 N N . ASN A 1 87 ? -8.200 -10.313 1.277 1.00 97.62 87 ASN A N 1
ATOM 655 C CA . ASN A 1 87 ? -7.374 -11.435 0.836 1.00 97.62 87 ASN A CA 1
ATOM 656 C C . ASN A 1 87 ? -8.069 -12.301 -0.219 1.00 97.62 87 ASN A C 1
ATOM 658 O O . ASN A 1 87 ? -7.435 -12.651 -1.212 1.00 97.62 87 ASN A O 1
ATOM 662 N N . ILE A 1 88 ? -9.365 -12.591 -0.066 1.00 98.00 88 ILE A N 1
ATOM 663 C CA . ILE A 1 88 ? -10.144 -13.315 -1.081 1.00 98.00 88 ILE A CA 1
ATOM 664 C C . ILE A 1 88 ? -10.176 -12.514 -2.385 1.00 98.00 88 ILE A C 1
ATOM 666 O O . ILE A 1 88 ? -9.899 -13.072 -3.445 1.00 98.00 88 ILE A O 1
ATOM 670 N N . THR A 1 89 ? -10.445 -11.204 -2.321 1.00 98.50 89 THR A N 1
ATOM 671 C CA . THR A 1 89 ? -10.409 -10.331 -3.502 1.00 98.50 89 THR A CA 1
ATOM 672 C C . THR A 1 89 ? -9.033 -10.339 -4.155 1.00 98.50 89 THR A C 1
ATOM 674 O O . THR A 1 89 ? -8.957 -10.491 -5.367 1.00 98.50 89 THR A O 1
ATOM 677 N N . THR A 1 90 ? -7.946 -10.237 -3.388 1.00 98.12 90 THR A N 1
ATOM 678 C CA . THR A 1 90 ? -6.587 -10.285 -3.944 1.00 98.12 90 THR A CA 1
ATOM 679 C C . THR A 1 90 ? -6.313 -11.595 -4.682 1.00 98.12 90 THR A C 1
ATOM 681 O O . THR A 1 90 ? -5.768 -11.554 -5.782 1.00 98.12 90 THR A O 1
ATOM 684 N N . GLN A 1 91 ? -6.716 -12.747 -4.136 1.00 97.38 91 GLN A N 1
ATOM 685 C CA . GLN A 1 91 ? -6.520 -14.033 -4.817 1.00 97.38 91 GLN A CA 1
ATOM 686 C C . GLN A 1 91 ? -7.404 -14.170 -6.062 1.00 97.38 91 GLN A C 1
ATOM 688 O O . GLN A 1 91 ? -6.928 -14.615 -7.104 1.00 97.38 91 GLN A O 1
ATOM 693 N N . LEU A 1 92 ? -8.666 -13.740 -5.985 1.00 97.62 92 LEU A N 1
ATOM 694 C CA . LEU A 1 92 ? -9.592 -13.776 -7.117 1.00 97.62 92 LEU A CA 1
ATOM 695 C C . LEU A 1 92 ? -9.117 -12.865 -8.257 1.00 97.62 92 LEU A C 1
ATOM 697 O O . LEU A 1 92 ? -9.093 -13.278 -9.414 1.00 97.62 92 LEU A O 1
ATOM 701 N N . LEU A 1 93 ? -8.688 -11.642 -7.933 1.00 97.31 93 LEU A N 1
ATOM 702 C CA . LEU A 1 93 ? -8.130 -10.720 -8.916 1.00 97.31 93 LEU A CA 1
ATOM 703 C C . LEU A 1 93 ? -6.877 -11.303 -9.563 1.00 97.31 93 LEU A C 1
ATOM 705 O O . LEU A 1 93 ? -6.790 -11.319 -10.784 1.00 97.31 93 LEU A O 1
ATOM 709 N N . LYS A 1 94 ? -5.953 -11.836 -8.758 1.00 95.25 94 LYS A N 1
ATOM 710 C CA . LYS A 1 94 ? -4.682 -12.374 -9.246 1.00 95.25 94 LYS A CA 1
ATOM 711 C C . LYS A 1 94 ? -4.839 -13.582 -10.162 1.00 95.25 94 LYS A C 1
ATOM 713 O O . LYS A 1 94 ? -4.140 -13.666 -11.165 1.00 95.25 94 LYS A O 1
ATOM 718 N N . HIS A 1 95 ? -5.713 -14.515 -9.793 1.00 95.06 95 HIS A N 1
ATOM 719 C CA . HIS A 1 95 ? -5.765 -15.838 -10.416 1.00 95.06 95 HIS A CA 1
ATOM 720 C C . HIS A 1 95 ? -6.938 -16.044 -11.375 1.00 95.06 95 HIS A C 1
ATOM 722 O O . HIS A 1 95 ? -6.917 -17.015 -12.125 1.00 95.06 95 HIS A O 1
ATOM 728 N N . VAL A 1 96 ? -7.961 -15.184 -11.341 1.00 94.69 96 VAL A N 1
ATOM 729 C CA . VAL A 1 96 ? -9.212 -15.418 -12.084 1.00 94.69 96 VAL A CA 1
ATOM 730 C C . VAL A 1 96 ? -9.632 -14.222 -12.931 1.00 94.69 96 VAL A C 1
ATOM 732 O O . VAL A 1 96 ? -10.074 -14.414 -14.058 1.00 94.69 96 VAL A O 1
ATOM 735 N N . VAL A 1 97 ? -9.539 -12.997 -12.405 1.00 95.06 97 VAL A N 1
ATOM 736 C CA . VAL A 1 97 ? -10.142 -11.819 -13.062 1.00 95.06 97 VAL A CA 1
ATOM 737 C C . VAL A 1 97 ? -9.147 -11.053 -13.924 1.00 95.06 97 VAL A C 1
ATOM 739 O O . VAL A 1 97 ? -9.500 -10.606 -15.011 1.00 95.06 97 VAL A O 1
ATOM 742 N N . LEU A 1 98 ? -7.930 -10.844 -13.422 1.00 93.88 98 LEU A N 1
ATOM 743 C CA . LEU A 1 98 ? -6.937 -10.002 -14.076 1.00 93.88 98 LEU A CA 1
ATOM 744 C C . LEU A 1 98 ? -5.942 -10.872 -14.830 1.00 93.88 98 LEU A C 1
ATOM 746 O O . LEU A 1 98 ? -5.122 -11.566 -14.227 1.00 93.88 98 LEU A O 1
ATOM 750 N N . ASP A 1 99 ? -6.000 -10.791 -16.153 1.00 92.44 99 ASP A N 1
ATOM 751 C CA . ASP A 1 99 ? -4.990 -11.386 -17.015 1.00 92.44 99 ASP A CA 1
ATOM 752 C C . ASP A 1 99 ? -3.803 -10.429 -17.210 1.00 92.44 99 ASP A C 1
ATOM 754 O O . ASP A 1 99 ? -3.931 -9.204 -17.080 1.00 92.44 99 ASP A O 1
ATOM 758 N N . ARG A 1 100 ? -2.632 -10.994 -17.511 1.00 91.00 100 ARG A N 1
ATOM 759 C CA . ARG A 1 100 ? -1.432 -10.246 -17.892 1.00 91.00 100 ARG A CA 1
ATOM 760 C C . ARG A 1 100 ? -1.009 -10.662 -19.303 1.00 91.00 100 ARG A C 1
ATOM 762 O O . ARG A 1 100 ? -0.234 -11.612 -19.440 1.00 91.00 100 ARG A O 1
ATOM 769 N N . PRO A 1 101 ? -1.450 -9.939 -20.348 1.00 90.69 101 PRO A N 1
ATOM 770 C CA . PRO A 1 101 ? -0.980 -10.196 -21.703 1.00 90.69 101 PRO A CA 1
ATOM 771 C C . PRO A 1 101 ? 0.521 -9.903 -21.811 1.00 90.69 101 PRO A C 1
ATOM 773 O O . PRO A 1 101 ? 1.051 -9.037 -21.118 1.00 90.69 101 PRO A O 1
ATOM 776 N N . THR A 1 102 ? 1.235 -10.592 -22.698 1.00 88.00 102 THR A N 1
ATOM 777 C CA . THR A 1 102 ? 2.663 -10.311 -22.929 1.00 88.00 102 THR A CA 1
ATOM 778 C C . THR A 1 102 ? 2.798 -9.164 -23.932 1.00 88.00 102 THR A C 1
ATOM 780 O O . THR A 1 102 ? 2.708 -9.386 -25.136 1.00 88.00 102 THR A O 1
ATOM 783 N N . LEU A 1 103 ? 2.976 -7.928 -23.447 1.00 87.25 103 LEU A N 1
ATOM 784 C CA . LEU A 1 103 ? 3.001 -6.710 -24.282 1.00 87.25 103 LEU A CA 1
ATOM 785 C C . LEU A 1 103 ? 4.368 -6.006 -24.296 1.00 87.25 103 LEU A C 1
ATOM 787 O O . LEU A 1 103 ? 4.602 -5.091 -25.087 1.00 87.25 103 LEU A O 1
ATOM 791 N N . ASP A 1 104 ? 5.288 -6.420 -23.429 1.00 78.25 104 ASP A N 1
ATOM 792 C CA . ASP A 1 104 ? 6.626 -5.842 -23.269 1.00 78.25 104 ASP A CA 1
ATOM 793 C C . ASP A 1 104 ? 7.687 -6.422 -24.224 1.00 78.25 104 ASP A C 1
ATOM 795 O O . ASP A 1 104 ? 8.870 -6.115 -24.086 1.00 78.25 104 ASP A O 1
ATOM 799 N N . GLY A 1 105 ? 7.281 -7.228 -25.211 1.00 71.00 105 GLY A N 1
ATOM 800 C CA . GLY A 1 105 ? 8.199 -7.876 -26.154 1.00 71.00 105 GLY A CA 1
ATOM 801 C C . GLY A 1 105 ? 8.906 -9.112 -25.588 1.00 71.00 105 GLY A C 1
ATOM 802 O O . GLY A 1 105 ? 9.927 -9.520 -26.132 1.00 71.00 105 GLY A O 1
ATOM 803 N N . GLY A 1 106 ? 8.387 -9.702 -24.503 1.00 67.88 106 GLY A N 1
ATOM 804 C CA . GLY A 1 106 ? 8.927 -10.925 -23.898 1.00 67.88 106 GLY A CA 1
ATOM 805 C C . GLY A 1 106 ? 9.986 -10.675 -22.821 1.00 67.88 106 GLY A C 1
ATOM 806 O O . GLY A 1 106 ? 10.548 -11.628 -22.286 1.00 67.88 106 GLY A O 1
ATOM 807 N N . ALA A 1 107 ? 10.236 -9.412 -22.460 1.00 60.28 107 ALA A N 1
ATOM 808 C CA . ALA A 1 107 ? 11.212 -9.019 -21.442 1.00 60.28 107 ALA A CA 1
ATOM 809 C C . ALA A 1 107 ? 10.817 -9.438 -20.008 1.00 60.28 107 ALA A C 1
ATOM 811 O O . ALA A 1 107 ? 11.643 -9.383 -19.097 1.00 60.28 107 ALA A O 1
ATOM 812 N N . GLY A 1 108 ? 9.574 -9.880 -19.799 1.00 59.56 108 GLY A N 1
ATOM 813 C CA . GLY A 1 108 ? 9.079 -10.321 -18.501 1.00 59.56 108 GLY A CA 1
ATOM 814 C C . GLY A 1 108 ? 7.960 -11.346 -18.612 1.00 59.56 108 GLY A C 1
ATOM 815 O O . GLY A 1 108 ? 6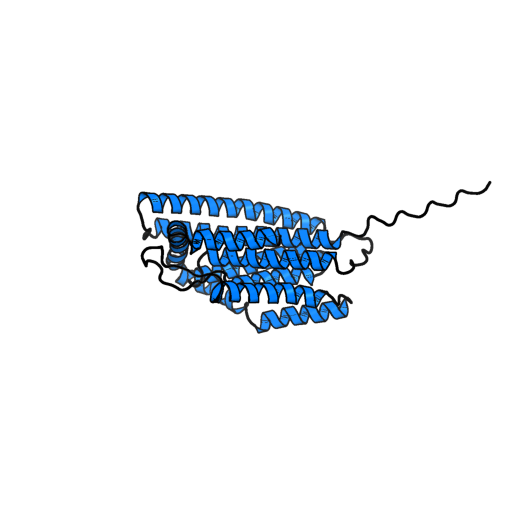.881 -11.104 -18.074 1.00 59.56 108 GLY A O 1
ATOM 816 N N . VAL A 1 109 ? 8.187 -12.475 -19.296 1.00 66.06 109 VAL A N 1
ATOM 817 C CA . VAL A 1 109 ? 7.210 -13.579 -19.404 1.00 66.06 109 VAL A CA 1
ATOM 818 C C . VAL A 1 109 ? 6.966 -14.201 -18.024 1.00 66.06 109 VAL A C 1
ATOM 820 O O . VAL A 1 109 ? 7.620 -15.152 -17.609 1.00 66.06 109 VAL A O 1
ATOM 823 N N . THR A 1 110 ? 6.021 -13.630 -17.286 1.00 75.88 110 THR A N 1
ATOM 824 C CA . THR A 1 110 ? 5.546 -14.132 -15.998 1.00 75.88 110 THR A CA 1
ATOM 825 C C . THR A 1 110 ? 4.031 -13.968 -15.931 1.00 75.88 110 THR A C 1
ATOM 827 O O . THR A 1 110 ? 3.532 -12.941 -16.415 1.00 75.88 110 THR A O 1
ATOM 830 N N . PRO A 1 111 ? 3.310 -14.900 -15.283 1.00 83.75 111 PRO A N 1
ATOM 831 C CA . PRO A 1 111 ? 1.886 -14.749 -15.001 1.00 83.75 111 PRO A CA 1
ATOM 832 C C . PRO A 1 111 ? 1.563 -13.446 -14.260 1.00 83.75 111 PRO A C 1
ATOM 834 O O . PRO A 1 111 ? 2.454 -12.778 -13.722 1.00 83.75 111 PRO A O 1
ATOM 837 N N . ASN A 1 112 ? 0.276 -13.097 -14.206 1.00 92.00 112 ASN A N 1
ATOM 838 C CA . ASN A 1 112 ? -0.182 -11.973 -13.401 1.00 92.00 112 ASN A CA 1
ATOM 839 C C . ASN A 1 112 ? 0.194 -12.166 -11.918 1.00 92.00 112 ASN A C 1
ATOM 841 O O . ASN A 1 112 ? -0.061 -13.210 -11.317 1.00 92.00 112 ASN A O 1
ATOM 845 N N . SER A 1 113 ? 0.799 -11.135 -11.332 1.00 93.50 113 SER A N 1
ATOM 846 C CA . SER A 1 113 ? 1.211 -11.086 -9.927 1.00 93.50 113 SER A CA 1
ATOM 847 C C . SER A 1 113 ? 0.449 -10.025 -9.123 1.00 93.50 113 SER A C 1
ATOM 849 O O . SER A 1 113 ? 0.580 -9.984 -7.895 1.00 93.50 113 SER A O 1
ATOM 851 N N . LEU A 1 114 ? -0.385 -9.216 -9.786 1.00 95.44 114 LEU A N 1
ATOM 852 C CA . LEU A 1 114 ? -1.180 -8.150 -9.188 1.00 95.44 114 LEU A CA 1
ATOM 853 C C . LEU A 1 114 ? -2.517 -8.698 -8.666 1.00 95.44 114 LEU A C 1
ATOM 855 O O . LEU A 1 114 ? -3.216 -9.378 -9.420 1.00 95.44 114 LEU A O 1
ATOM 859 N N . PRO A 1 115 ? -2.952 -8.352 -7.439 1.00 98.19 115 PRO A N 1
ATOM 860 C CA . PRO A 1 115 ? -2.244 -7.602 -6.388 1.00 98.19 115 PRO A CA 1
ATOM 861 C C . PRO A 1 115 ? -1.314 -8.468 -5.510 1.00 98.19 115 PRO A C 1
ATOM 863 O O . PRO A 1 115 ? -1.481 -9.684 -5.398 1.00 98.19 115 PRO A O 1
ATOM 866 N N . SER A 1 116 ? -0.374 -7.847 -4.789 1.00 97.69 116 SER A N 1
ATOM 867 C CA . SER A 1 116 ? 0.523 -8.547 -3.850 1.00 97.69 116 SER A CA 1
ATOM 868 C C . SER A 1 116 ? -0.234 -9.175 -2.669 1.00 97.69 116 SER A C 1
ATOM 870 O O . SER A 1 116 ? -0.969 -8.503 -1.939 1.00 97.69 116 SER A O 1
ATOM 872 N N . GLY A 1 117 ? -0.015 -10.476 -2.442 1.00 95.44 117 GLY A N 1
ATOM 873 C CA . GLY A 1 117 ? -0.678 -11.242 -1.377 1.00 95.44 117 GLY A CA 1
ATOM 874 C C . GLY A 1 117 ? -0.165 -10.879 0.017 1.00 95.44 117 GLY A C 1
ATOM 875 O O . GLY A 1 117 ? -0.943 -10.451 0.865 1.00 95.44 117 GLY A O 1
ATOM 876 N N . HIS A 1 118 ? 1.152 -10.972 0.233 1.00 95.06 118 HIS A N 1
ATOM 877 C CA . HIS A 1 118 ? 1.787 -10.652 1.519 1.00 95.06 118 HIS A CA 1
ATOM 878 C C . HIS A 1 118 ? 1.502 -9.210 1.951 1.00 95.06 118 HIS A C 1
ATOM 880 O O . HIS A 1 118 ? 1.163 -8.960 3.107 1.00 95.06 118 HIS A O 1
ATOM 886 N N . THR A 1 119 ? 1.558 -8.262 1.009 1.00 98.12 119 THR A N 1
ATOM 887 C CA . THR A 1 119 ? 1.212 -6.863 1.284 1.00 98.12 119 THR A CA 1
ATOM 888 C C . THR A 1 119 ? -0.259 -6.715 1.665 1.00 98.12 119 THR A C 1
ATOM 890 O O . THR A 1 119 ? -0.559 -5.992 2.612 1.00 98.12 119 THR A O 1
ATOM 893 N N . THR A 1 120 ? -1.178 -7.418 0.987 1.00 98.38 120 THR A N 1
ATOM 894 C CA . THR A 1 120 ? -2.610 -7.393 1.335 1.00 98.38 120 THR A CA 1
ATOM 895 C C . THR A 1 120 ? -2.837 -7.911 2.754 1.00 98.38 120 THR A C 1
ATOM 897 O O . THR A 1 120 ? -3.537 -7.260 3.532 1.00 98.38 120 THR A O 1
ATOM 900 N N . VAL A 1 121 ? -2.228 -9.043 3.128 1.00 96.81 121 VAL A N 1
ATOM 901 C CA . VAL A 1 121 ? -2.335 -9.597 4.488 1.00 96.81 121 VAL A CA 1
ATOM 902 C C . VAL A 1 121 ? -1.808 -8.590 5.510 1.00 96.81 121 VAL A C 1
ATOM 904 O O . VAL A 1 121 ? -2.544 -8.210 6.417 1.00 96.81 121 VAL A O 1
ATOM 907 N N . ALA A 1 122 ? -0.576 -8.102 5.339 1.00 96.88 122 ALA A N 1
ATOM 908 C CA . ALA A 1 122 ? 0.042 -7.171 6.279 1.00 96.88 122 ALA A CA 1
ATOM 909 C C . ALA A 1 122 ? -0.773 -5.878 6.441 1.00 96.88 122 ALA A C 1
ATOM 911 O O . ALA A 1 122 ? -1.074 -5.471 7.564 1.00 96.88 122 ALA A O 1
ATOM 912 N N . ALA A 1 123 ? -1.185 -5.257 5.331 1.00 98.38 123 ALA A N 1
ATOM 913 C CA . ALA A 1 123 ? -1.957 -4.020 5.350 1.00 98.38 123 ALA A CA 1
ATOM 914 C C . ALA A 1 123 ? -3.367 -4.216 5.931 1.00 98.38 123 ALA A C 1
ATOM 916 O O . ALA A 1 123 ? -3.811 -3.392 6.731 1.00 98.38 123 ALA A O 1
ATOM 917 N N . SER A 1 124 ? -4.066 -5.301 5.577 1.00 98.06 124 SER A N 1
ATOM 918 C CA . SER A 1 124 ? -5.417 -5.576 6.094 1.00 98.06 124 SER A CA 1
ATOM 919 C C . SER A 1 124 ? -5.413 -5.898 7.586 1.00 98.06 124 SER A C 1
ATOM 921 O O . SER A 1 124 ? -6.260 -5.385 8.315 1.00 98.06 124 SER A O 1
ATOM 923 N N . VAL A 1 125 ? -4.434 -6.670 8.067 1.00 95.81 125 VAL A N 1
ATOM 924 C CA . VAL A 1 125 ? -4.253 -6.955 9.497 1.00 95.81 125 VAL A CA 1
ATOM 925 C C . VAL A 1 125 ? -3.927 -5.677 10.266 1.00 95.81 125 VAL A C 1
ATOM 927 O O . VAL A 1 125 ? -4.568 -5.382 11.273 1.00 95.81 125 VAL A O 1
ATOM 930 N N . ALA A 1 126 ? -2.984 -4.872 9.777 1.00 96.12 126 ALA A N 1
ATOM 931 C CA . ALA A 1 126 ? -2.630 -3.606 10.409 1.00 96.12 126 ALA A CA 1
ATOM 932 C C . ALA A 1 126 ? -3.809 -2.612 10.436 1.00 96.12 126 ALA A C 1
ATOM 934 O O . ALA A 1 126 ? -4.033 -1.948 11.450 1.00 96.12 126 ALA A O 1
ATOM 935 N N . ALA A 1 127 ? -4.617 -2.550 9.373 1.00 96.94 127 ALA A N 1
ATOM 936 C CA . ALA A 1 127 ? -5.854 -1.771 9.359 1.00 96.94 127 ALA A CA 1
ATOM 937 C C . ALA A 1 127 ? -6.907 -2.337 10.332 1.00 96.94 127 ALA A C 1
ATOM 939 O O . ALA A 1 127 ? -7.557 -1.574 11.046 1.00 96.94 127 ALA A O 1
ATOM 940 N N . ALA A 1 128 ? -7.040 -3.663 10.434 1.00 95.00 128 ALA A N 1
ATOM 941 C CA . ALA A 1 128 ? -7.951 -4.314 11.373 1.00 95.00 128 ALA A CA 1
ATOM 942 C C . ALA A 1 128 ? -7.588 -4.028 12.837 1.00 95.00 128 ALA A C 1
ATOM 944 O O . ALA A 1 128 ? -8.480 -3.808 13.658 1.00 95.00 128 ALA A O 1
ATOM 945 N N . LEU A 1 129 ? -6.296 -3.943 13.171 1.00 93.31 129 LEU A N 1
ATOM 946 C CA . LEU A 1 129 ? -5.855 -3.562 14.514 1.00 93.31 129 LEU A CA 1
ATOM 947 C C . LEU A 1 129 ? -6.396 -2.184 14.927 1.00 93.31 129 LEU A C 1
ATOM 949 O O . LEU A 1 129 ? -6.743 -2.005 16.093 1.00 93.31 129 LEU A O 1
ATOM 953 N N . LEU A 1 130 ? -6.581 -1.240 13.995 1.00 92.56 130 LEU A N 1
ATOM 954 C CA . LEU A 1 130 ? -7.186 0.069 14.289 1.00 92.56 130 LEU A CA 1
ATOM 955 C C . LEU A 1 130 ? -8.648 -0.025 14.754 1.00 92.56 130 LEU A C 1
ATOM 957 O O . LEU A 1 130 ? -9.109 0.841 15.507 1.00 92.56 130 LEU A O 1
ATOM 961 N N . LEU A 1 131 ? -9.364 -1.078 14.352 1.00 89.31 131 LEU A N 1
ATOM 962 C CA . LEU A 1 131 ? -10.729 -1.365 14.809 1.00 89.31 131 LEU A CA 1
ATOM 963 C C . LEU A 1 131 ? -10.739 -1.867 16.254 1.00 89.31 131 LEU A C 1
ATOM 965 O O . LEU A 1 131 ? -11.641 -1.548 17.032 1.00 89.31 131 LEU A O 1
ATOM 969 N N . VAL A 1 132 ? -9.722 -2.652 16.598 1.00 88.69 132 VAL A N 1
ATOM 970 C CA . VAL A 1 132 ? -9.640 -3.435 17.831 1.00 88.69 132 VAL A CA 1
ATOM 971 C C . VAL A 1 132 ? -9.065 -2.612 18.993 1.00 88.69 132 VAL A C 1
ATOM 973 O O . VAL A 1 132 ? -9.557 -2.668 20.129 1.00 88.69 132 VAL A O 1
ATOM 976 N N . VAL A 1 133 ? -8.035 -1.808 18.727 1.00 88.19 133 VAL A N 1
ATOM 977 C CA . VAL A 1 133 ? -7.324 -1.028 19.752 1.00 88.19 133 VAL A CA 1
ATOM 978 C C . VAL A 1 133 ? -8.150 0.169 20.253 1.00 88.19 133 VAL A C 1
ATOM 980 O O . VAL A 1 133 ? -8.984 0.719 19.524 1.00 88.19 133 VAL A O 1
ATOM 983 N N . PRO A 1 134 ? -7.961 0.597 21.519 1.00 85.88 134 PRO A N 1
ATOM 984 C CA . PRO A 1 134 ? -8.660 1.763 22.054 1.00 85.88 134 PRO A CA 1
ATOM 985 C C . PRO A 1 134 ? -8.265 3.043 21.304 1.00 85.88 134 PRO A C 1
ATOM 987 O O . PRO A 1 134 ? -7.155 3.155 20.784 1.00 85.88 134 PRO A O 1
ATOM 990 N N . ARG A 1 135 ? -9.153 4.048 21.298 1.00 83.50 135 ARG A N 1
ATOM 991 C CA . ARG A 1 135 ? -8.972 5.295 20.525 1.00 83.50 135 ARG A CA 1
ATOM 992 C C . ARG A 1 135 ? -7.628 5.988 20.743 1.00 83.50 135 ARG A C 1
ATOM 994 O O . ARG A 1 135 ? -7.046 6.463 19.776 1.00 83.50 135 ARG A O 1
ATOM 1001 N N . GLY A 1 136 ? -7.128 6.016 21.979 1.00 84.38 136 GLY A N 1
ATOM 1002 C CA . GLY A 1 136 ? -5.841 6.639 22.303 1.00 84.38 136 GLY A CA 1
ATOM 1003 C C . GLY A 1 136 ? -4.632 5.952 21.657 1.00 84.38 136 GLY A C 1
ATOM 1004 O O . GLY A 1 136 ? -3.657 6.626 21.352 1.00 84.38 136 GLY A O 1
ATOM 1005 N N . ALA A 1 137 ? -4.708 4.642 21.396 1.00 90.12 137 ALA A N 1
ATOM 1006 C CA . ALA A 1 137 ? -3.620 3.866 20.795 1.00 90.12 137 ALA A CA 1
ATOM 1007 C C . ALA A 1 137 ? -3.655 3.858 19.257 1.00 90.12 137 ALA A C 1
ATOM 1009 O O . ALA A 1 137 ? -2.644 3.558 18.624 1.00 90.12 137 ALA A O 1
ATOM 1010 N N . ARG A 1 138 ? -4.795 4.207 18.639 1.00 92.50 138 ARG A N 1
ATOM 1011 C CA . ARG A 1 138 ? -4.978 4.164 17.176 1.00 92.50 138 ARG A CA 1
ATOM 1012 C C . ARG A 1 138 ? -3.912 4.935 16.388 1.00 92.50 138 ARG A C 1
ATOM 1014 O O . ARG A 1 138 ? -3.440 4.371 15.410 1.00 92.50 138 ARG A O 1
ATOM 1021 N N . PRO A 1 139 ? -3.487 6.157 16.771 1.00 94.38 139 PRO A N 1
ATOM 1022 C CA . PRO A 1 139 ? -2.463 6.878 16.012 1.00 94.38 139 PRO A CA 1
ATOM 1023 C C . PRO A 1 139 ? -1.121 6.139 15.983 1.00 94.38 139 PRO A C 1
ATOM 1025 O O . PRO A 1 139 ? -0.525 5.994 14.921 1.00 94.38 139 PRO A O 1
ATOM 1028 N N . ALA A 1 140 ? -0.676 5.610 17.128 1.00 95.44 140 ALA A N 1
ATOM 1029 C CA . ALA A 1 140 ? 0.568 4.847 17.216 1.00 95.44 140 ALA A CA 1
ATOM 1030 C C . ALA A 1 140 ? 0.481 3.540 16.416 1.00 95.44 140 ALA A C 1
ATOM 1032 O O . ALA A 1 140 ? 1.374 3.227 15.634 1.00 95.44 140 ALA A O 1
ATOM 1033 N N . VAL A 1 141 ? -0.633 2.815 16.549 1.00 94.88 141 VAL A N 1
ATOM 1034 C CA . VAL A 1 141 ? -0.887 1.578 15.795 1.00 94.88 141 VAL A CA 1
ATOM 1035 C C . VAL A 1 141 ? -0.977 1.851 14.296 1.00 94.88 141 VAL A C 1
ATOM 1037 O O . VAL A 1 141 ? -0.516 1.031 13.512 1.00 94.88 141 VAL A O 1
ATOM 1040 N N . ALA A 1 142 ? -1.503 3.005 13.880 1.00 96.56 142 ALA A N 1
ATOM 1041 C CA . ALA A 1 142 ? -1.547 3.383 12.473 1.00 96.56 142 ALA A CA 1
ATOM 1042 C C . ALA A 1 142 ? -0.137 3.604 11.929 1.00 96.56 142 ALA A C 1
ATOM 1044 O O . ALA A 1 142 ? 0.179 3.074 10.871 1.00 96.56 142 ALA A O 1
ATOM 1045 N N . VAL A 1 143 ? 0.720 4.337 12.650 1.00 97.62 143 VAL A N 1
ATOM 1046 C CA . VAL A 1 143 ? 2.115 4.585 12.240 1.00 97.62 143 VAL A CA 1
ATOM 1047 C C . VAL A 1 143 ? 2.904 3.280 12.158 1.00 97.62 143 VAL A C 1
ATOM 1049 O O . VAL A 1 143 ? 3.517 3.001 11.129 1.00 97.62 143 VAL A O 1
ATOM 1052 N N . LEU A 1 144 ? 2.841 2.451 13.202 1.00 96.88 144 LEU A N 1
ATOM 1053 C CA . LEU A 1 144 ? 3.533 1.160 13.231 1.00 96.88 144 LEU A CA 1
ATOM 1054 C C . LEU A 1 144 ? 2.991 0.202 12.164 1.00 96.88 144 LEU A C 1
ATOM 1056 O O . LEU A 1 144 ? 3.763 -0.440 11.458 1.00 96.88 144 LEU A O 1
ATOM 1060 N N . GLY A 1 145 ? 1.668 0.140 12.010 1.00 96.31 145 GLY A N 1
ATOM 1061 C CA . GLY A 1 145 ? 0.996 -0.700 11.025 1.00 96.31 145 GLY A CA 1
ATOM 1062 C C . GLY A 1 145 ? 1.294 -0.289 9.584 1.00 96.31 145 GLY A C 1
ATOM 1063 O O . GLY A 1 145 ? 1.582 -1.148 8.754 1.00 96.31 145 GLY A O 1
ATOM 1064 N N . ALA A 1 146 ? 1.296 1.014 9.294 1.00 98.06 146 ALA A N 1
ATOM 1065 C CA . ALA A 1 146 ? 1.680 1.548 7.991 1.00 98.06 146 ALA A CA 1
ATOM 1066 C C . ALA A 1 146 ? 3.148 1.250 7.676 1.00 98.06 146 ALA A C 1
ATOM 1068 O O . ALA A 1 146 ? 3.454 0.808 6.571 1.00 98.06 146 ALA A O 1
ATOM 1069 N N . GLY A 1 147 ? 4.041 1.444 8.655 1.00 97.69 147 GLY A N 1
ATOM 1070 C CA . GLY A 1 147 ? 5.458 1.111 8.529 1.00 97.69 147 GLY A CA 1
ATOM 1071 C C . GLY A 1 147 ? 5.666 -0.372 8.234 1.00 97.69 147 GLY A C 1
ATOM 1072 O O . GLY A 1 147 ? 6.329 -0.714 7.261 1.00 97.69 147 GLY A O 1
ATOM 1073 N N . TYR A 1 148 ? 5.032 -1.255 9.007 1.00 95.94 148 TYR A N 1
ATOM 1074 C CA . TYR A 1 148 ? 5.091 -2.700 8.790 1.00 95.94 148 TYR A CA 1
ATOM 1075 C C . TYR A 1 148 ? 4.548 -3.118 7.415 1.00 95.94 148 TYR A C 1
ATOM 1077 O O . TYR A 1 148 ? 5.193 -3.888 6.703 1.00 95.94 148 TYR A O 1
ATOM 1085 N N . ALA A 1 149 ? 3.393 -2.591 7.006 1.00 97.81 149 ALA A N 1
ATOM 1086 C CA . ALA A 1 149 ? 2.799 -2.912 5.713 1.00 97.81 149 ALA A CA 1
ATOM 1087 C C . ALA A 1 149 ? 3.658 -2.406 4.541 1.00 97.81 149 ALA A C 1
ATOM 1089 O O . ALA A 1 149 ? 3.841 -3.127 3.558 1.00 97.81 149 ALA A O 1
ATOM 1090 N N . ALA A 1 150 ? 4.217 -1.195 4.649 1.00 98.12 150 ALA A N 1
ATOM 1091 C CA . ALA A 1 150 ? 5.133 -0.643 3.656 1.00 98.12 150 ALA A CA 1
ATOM 1092 C C . ALA A 1 150 ? 6.423 -1.469 3.571 1.00 98.12 150 ALA A C 1
ATOM 1094 O O . ALA A 1 150 ? 6.822 -1.844 2.472 1.00 98.12 150 ALA A O 1
ATOM 1095 N N . LEU A 1 151 ? 7.025 -1.816 4.715 1.00 96.75 151 LEU A N 1
ATOM 1096 C CA . LEU A 1 151 ? 8.204 -2.683 4.775 1.00 96.75 151 LEU A CA 1
ATOM 1097 C C . LEU A 1 151 ? 7.920 -4.052 4.161 1.00 96.75 151 LEU A C 1
ATOM 1099 O O . LEU A 1 151 ? 8.703 -4.502 3.341 1.00 96.75 151 LEU A O 1
ATOM 1103 N N . THR A 1 152 ? 6.777 -4.669 4.466 1.00 97.44 152 THR A N 1
ATOM 1104 C CA . THR A 1 152 ? 6.358 -5.937 3.847 1.00 97.44 152 THR A CA 1
ATOM 1105 C C . THR A 1 152 ? 6.271 -5.798 2.326 1.00 97.44 152 THR A C 1
ATOM 1107 O O . THR A 1 152 ? 6.799 -6.629 1.591 1.00 97.44 152 THR A O 1
ATOM 1110 N N . GLY A 1 153 ? 5.634 -4.731 1.835 1.00 97.31 153 GLY A N 1
ATOM 1111 C CA . GLY A 1 153 ? 5.554 -4.432 0.406 1.00 97.31 153 GLY A CA 1
ATOM 1112 C C . GLY A 1 153 ? 6.924 -4.295 -0.251 1.00 97.31 153 GLY A C 1
ATOM 1113 O O . GLY A 1 153 ? 7.214 -4.991 -1.223 1.00 97.31 153 GLY A O 1
ATOM 1114 N N . VAL A 1 154 ? 7.797 -3.473 0.326 1.00 97.19 154 VAL A N 1
ATOM 1115 C CA . VAL A 1 154 ? 9.172 -3.298 -0.153 1.00 97.19 154 VAL A CA 1
ATOM 1116 C C . VAL A 1 154 ? 9.955 -4.615 -0.078 1.00 97.19 154 VAL A C 1
ATOM 1118 O O . VAL A 1 154 ? 10.655 -4.945 -1.029 1.00 97.19 154 VAL A O 1
ATOM 1121 N N . SER A 1 155 ? 9.791 -5.426 0.969 1.00 95.94 155 SER A N 1
ATOM 1122 C CA . SER A 1 155 ? 10.433 -6.742 1.086 1.00 95.94 155 SER A CA 1
ATOM 1123 C C . SER A 1 155 ? 10.036 -7.689 -0.045 1.00 95.94 155 SER A C 1
ATOM 1125 O O . SER A 1 155 ? 10.901 -8.370 -0.595 1.00 95.94 155 SER A O 1
ATOM 1127 N N . THR A 1 156 ? 8.763 -7.693 -0.465 1.00 95.94 156 THR A N 1
ATOM 1128 C CA . THR A 1 156 ? 8.348 -8.494 -1.631 1.00 95.94 156 THR A CA 1
ATOM 1129 C C . THR A 1 156 ? 8.984 -8.023 -2.943 1.00 95.94 156 THR A C 1
ATOM 1131 O O . THR A 1 156 ? 9.245 -8.840 -3.828 1.00 95.94 156 THR A O 1
ATOM 1134 N N . MET A 1 157 ? 9.280 -6.723 -3.062 1.00 96.25 157 MET A N 1
ATOM 1135 C CA . MET A 1 157 ? 10.023 -6.178 -4.202 1.00 96.25 157 MET A CA 1
ATOM 1136 C C . MET A 1 157 ? 11.504 -6.559 -4.127 1.00 96.25 157 MET A C 1
ATOM 1138 O O . MET A 1 157 ? 12.067 -6.990 -5.129 1.00 96.25 157 MET A O 1
ATOM 1142 N N . ILE A 1 158 ? 12.129 -6.459 -2.946 1.00 93.94 158 ILE A N 1
ATOM 1143 C CA . ILE A 1 158 ? 13.526 -6.869 -2.718 1.00 93.94 158 ILE A CA 1
ATOM 1144 C C . ILE A 1 158 ? 13.710 -8.332 -3.123 1.00 93.94 158 ILE A C 1
ATOM 1146 O O . ILE A 1 158 ? 14.640 -8.642 -3.868 1.00 93.94 158 ILE A O 1
ATOM 1150 N N . GLY A 1 159 ? 12.791 -9.210 -2.711 1.00 92.25 159 GLY A N 1
ATOM 1151 C CA . GLY A 1 159 ? 12.794 -10.631 -3.077 1.00 92.25 159 GLY A CA 1
ATOM 1152 C C . GLY A 1 159 ? 12.625 -10.912 -4.566 1.00 92.25 159 GLY A C 1
ATOM 1153 O O . GLY A 1 159 ? 12.833 -12.042 -5.001 1.00 92.25 159 GLY A O 1
ATOM 1154 N N . GLY A 1 160 ? 12.273 -9.903 -5.368 1.00 92.00 160 GLY A N 1
ATOM 1155 C CA . GLY A 1 160 ? 11.951 -10.084 -6.778 1.00 92.00 160 GLY A CA 1
ATOM 1156 C C . GLY A 1 160 ? 10.679 -10.899 -6.982 1.00 92.00 160 GLY A C 1
ATOM 1157 O O . GLY A 1 160 ? 10.573 -11.609 -7.976 1.00 92.00 160 GLY A O 1
ATOM 1158 N N . TRP A 1 161 ? 9.740 -10.852 -6.035 1.00 92.44 161 TRP A N 1
ATOM 1159 C CA . TRP A 1 161 ? 8.472 -11.582 -6.133 1.00 92.44 161 TRP A CA 1
ATOM 1160 C C . TRP A 1 161 ? 7.391 -10.738 -6.791 1.00 92.44 161 TRP A C 1
ATOM 1162 O O . TRP A 1 161 ? 6.552 -11.256 -7.523 1.00 92.44 161 TRP A O 1
ATOM 1172 N N . HIS A 1 162 ? 7.414 -9.435 -6.511 1.00 95.44 162 HIS A N 1
ATOM 1173 C CA . HIS A 1 162 ? 6.367 -8.511 -6.906 1.00 95.44 162 HIS A CA 1
ATOM 1174 C C . HIS A 1 162 ? 6.933 -7.268 -7.571 1.00 95.44 162 HIS A C 1
ATOM 1176 O O . HIS A 1 162 ? 7.961 -6.720 -7.162 1.00 95.44 162 HIS A O 1
ATOM 1182 N N . ARG A 1 163 ? 6.219 -6.814 -8.600 1.00 95.81 163 ARG A N 1
ATOM 1183 C CA . ARG A 1 163 ? 6.447 -5.506 -9.203 1.00 95.81 163 ARG A CA 1
ATOM 1184 C C . ARG A 1 163 ? 5.833 -4.421 -8.310 1.00 95.81 163 ARG A C 1
ATOM 1186 O O . ARG A 1 163 ? 4.915 -4.716 -7.539 1.00 95.81 163 ARG A O 1
ATOM 1193 N N . PRO A 1 164 ? 6.307 -3.168 -8.383 1.00 96.94 164 PRO A N 1
ATOM 1194 C CA . PRO A 1 164 ? 5.754 -2.091 -7.566 1.00 96.94 164 PRO A CA 1
ATOM 1195 C C . PRO A 1 164 ? 4.238 -1.916 -7.698 1.00 96.94 164 PRO A C 1
ATOM 1197 O O . PRO A 1 164 ? 3.563 -1.691 -6.689 1.00 96.94 164 PRO A O 1
ATOM 1200 N N . SER A 1 165 ? 3.689 -2.045 -8.911 1.00 97.44 165 SER A N 1
ATOM 1201 C CA . SER A 1 165 ? 2.245 -1.904 -9.124 1.00 97.44 165 SER A CA 1
ATOM 1202 C C . SER A 1 165 ? 1.426 -2.963 -8.371 1.00 97.44 165 SER A C 1
ATOM 1204 O O . SER A 1 165 ? 0.369 -2.629 -7.832 1.00 97.44 165 SER A O 1
ATOM 1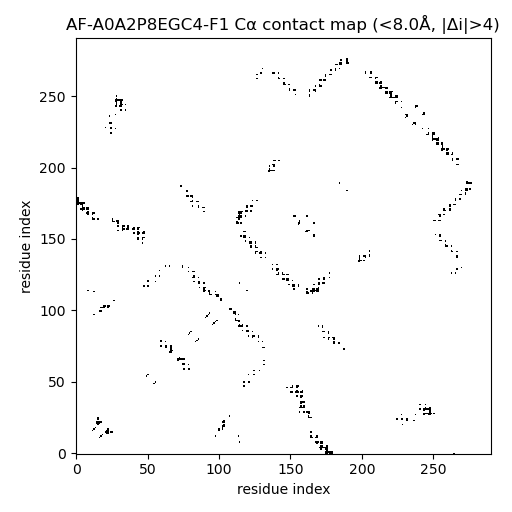206 N N . ASP A 1 166 ? 1.943 -4.190 -8.218 1.00 98.19 166 ASP A N 1
ATOM 1207 C CA . ASP A 1 166 ? 1.315 -5.255 -7.423 1.00 98.19 166 ASP A CA 1
ATOM 1208 C C . ASP A 1 166 ? 1.132 -4.822 -5.961 1.00 98.19 166 ASP A C 1
ATOM 1210 O O . ASP A 1 166 ? 0.096 -5.073 -5.336 1.00 98.19 166 ASP A O 1
ATOM 1214 N N . VAL A 1 167 ? 2.160 -4.174 -5.407 1.00 98.50 167 VAL A N 1
ATOM 1215 C CA . VAL A 1 167 ? 2.217 -3.724 -4.012 1.00 98.50 167 VAL A CA 1
ATOM 1216 C C . VAL A 1 167 ? 1.293 -2.526 -3.797 1.00 98.50 167 VAL A C 1
ATOM 1218 O O . VAL A 1 167 ? 0.520 -2.509 -2.839 1.00 98.50 167 VAL A O 1
ATOM 1221 N N . VAL A 1 168 ? 1.307 -1.546 -4.706 1.00 98.62 168 VAL A N 1
ATOM 1222 C CA . VAL A 1 168 ? 0.397 -0.387 -4.660 1.00 98.62 168 VAL A CA 1
ATOM 1223 C C . VAL A 1 168 ? -1.065 -0.831 -4.797 1.00 98.62 168 VAL A C 1
ATOM 1225 O O . VAL A 1 168 ? -1.926 -0.375 -4.039 1.00 98.62 168 VAL A O 1
ATOM 1228 N N . ALA A 1 169 ? -1.353 -1.773 -5.698 1.00 98.62 169 ALA A N 1
ATOM 1229 C CA . ALA A 1 169 ? -2.688 -2.336 -5.862 1.00 98.62 169 ALA A CA 1
ATOM 1230 C C . ALA A 1 169 ? -3.181 -3.031 -4.581 1.00 98.62 169 ALA A C 1
ATOM 1232 O O . ALA A 1 169 ? -4.340 -2.863 -4.210 1.00 98.62 169 ALA A O 1
ATOM 1233 N N . ALA A 1 170 ? -2.310 -3.727 -3.841 1.00 98.69 170 ALA A N 1
ATOM 1234 C CA . ALA A 1 170 ? -2.682 -4.348 -2.568 1.00 98.69 170 ALA A CA 1
ATOM 1235 C C . ALA A 1 170 ? -3.191 -3.321 -1.536 1.00 98.69 170 ALA A C 1
ATOM 1237 O O . ALA A 1 170 ? -4.212 -3.547 -0.885 1.00 98.69 170 ALA A O 1
ATOM 1238 N N . PHE A 1 171 ? -2.543 -2.155 -1.425 1.00 98.81 171 PHE A N 1
ATOM 1239 C CA . PHE A 1 171 ? -3.012 -1.076 -0.546 1.00 98.81 171 PHE A CA 1
ATOM 1240 C C . PHE A 1 171 ? -4.385 -0.536 -0.958 1.00 98.81 171 PHE A C 1
ATOM 1242 O O . PHE A 1 171 ? -5.224 -0.274 -0.096 1.00 98.81 171 PHE A O 1
ATOM 1249 N N . THR A 1 172 ? -4.650 -0.410 -2.261 1.00 98.62 172 THR A N 1
ATOM 1250 C CA . THR A 1 172 ? -5.948 0.079 -2.757 1.00 98.62 172 THR A CA 1
ATOM 1251 C C . THR A 1 172 ? -7.075 -0.941 -2.558 1.00 98.62 172 THR A C 1
ATOM 1253 O O . THR A 1 172 ? -8.179 -0.545 -2.176 1.00 98.62 172 THR A O 1
ATOM 1256 N N . VAL A 1 173 ? -6.794 -2.247 -2.671 1.00 98.81 173 VAL A N 1
ATOM 1257 C CA . VAL A 1 173 ? -7.734 -3.314 -2.273 1.00 98.81 173 VAL A CA 1
ATOM 1258 C C . VAL A 1 173 ? -8.078 -3.199 -0.787 1.00 98.81 173 VAL A C 1
ATOM 1260 O O . VAL A 1 173 ? -9.255 -3.178 -0.421 1.00 98.81 173 VAL A O 1
ATOM 1263 N N . VAL A 1 174 ? -7.072 -3.060 0.082 1.00 98.75 174 VAL A N 1
ATOM 1264 C CA . VAL A 1 174 ? -7.298 -2.896 1.529 1.00 98.75 174 VAL A CA 1
ATOM 1265 C C . VAL A 1 174 ? -8.070 -1.611 1.831 1.00 98.75 174 VAL A C 1
ATOM 1267 O O . VAL A 1 174 ? -8.982 -1.628 2.656 1.00 98.75 174 VAL A O 1
ATOM 1270 N N . LEU A 1 175 ? -7.776 -0.513 1.131 1.00 98.56 175 LEU A N 1
ATOM 1271 C CA . LEU A 1 175 ? -8.515 0.743 1.253 1.00 98.56 175 LEU A CA 1
ATOM 1272 C C . LEU A 1 175 ? -10.000 0.574 0.903 1.00 98.56 175 LEU A C 1
ATOM 1274 O O . LEU A 1 175 ? -10.856 1.169 1.567 1.00 98.56 175 LEU A O 1
ATOM 1278 N N . ALA A 1 176 ? -10.317 -0.231 -0.118 1.00 98.44 176 ALA A N 1
ATOM 1279 C CA . ALA A 1 176 ? -11.695 -0.497 -0.505 1.00 98.44 176 ALA A CA 1
ATOM 1280 C C . ALA A 1 176 ? -12.458 -1.203 0.626 1.00 98.44 176 ALA A C 1
ATOM 1282 O O . ALA A 1 176 ? -13.500 -0.716 1.074 1.00 98.44 176 ALA A O 1
ATOM 1283 N N . TRP A 1 177 ? -11.893 -2.295 1.145 1.00 98.44 177 TRP A N 1
ATOM 1284 C CA . TRP A 1 177 ? -12.492 -3.077 2.227 1.00 98.44 177 TRP A CA 1
ATOM 1285 C C . TRP A 1 177 ? -12.553 -2.316 3.554 1.00 98.44 177 TRP A C 1
ATOM 1287 O O . TRP A 1 177 ? -13.565 -2.387 4.250 1.00 98.44 177 TRP A O 1
ATOM 1297 N N . ALA A 1 178 ? -11.543 -1.505 3.877 1.00 97.12 178 ALA A N 1
ATOM 1298 C CA . ALA A 1 178 ? -11.568 -0.657 5.068 1.00 97.12 178 ALA A CA 1
ATOM 1299 C C . ALA A 1 178 ? -12.637 0.448 4.968 1.00 97.12 178 ALA A C 1
ATOM 1301 O O . ALA A 1 178 ? -13.278 0.829 5.953 1.00 97.12 178 ALA A O 1
ATOM 1302 N N . GLY A 1 179 ? -12.885 0.943 3.752 1.00 95.44 179 GLY A N 1
ATOM 1303 C CA . GLY A 1 179 ? -14.018 1.817 3.469 1.00 95.44 179 GLY A CA 1
ATOM 1304 C C . GLY A 1 179 ? -15.355 1.141 3.767 1.00 95.44 179 GLY A C 1
ATOM 1305 O O . GLY A 1 179 ? -16.211 1.743 4.414 1.00 95.44 179 GLY A O 1
ATOM 1306 N N . LEU A 1 180 ? -15.519 -0.119 3.355 1.00 94.75 180 LEU A N 1
ATOM 1307 C CA . LEU A 1 180 ? -16.732 -0.890 3.627 1.00 94.75 180 LEU A CA 1
ATOM 1308 C C . LEU A 1 180 ? -16.921 -1.121 5.131 1.00 94.75 180 LEU A C 1
ATOM 1310 O O . LEU A 1 180 ? -18.012 -0.902 5.654 1.00 94.75 180 LEU A O 1
ATOM 1314 N N . THR A 1 181 ? -15.862 -1.472 5.865 1.00 92.25 181 THR A N 1
ATOM 1315 C CA . THR A 1 181 ? -15.958 -1.633 7.323 1.00 92.25 181 THR A CA 1
ATOM 1316 C C . THR A 1 181 ? -16.239 -0.333 8.053 1.00 92.25 181 THR A C 1
ATOM 1318 O O . THR A 1 181 ? -16.883 -0.359 9.099 1.00 92.25 181 THR A O 1
ATOM 1321 N N . THR A 1 182 ? -15.809 0.809 7.515 1.00 88.81 182 THR A N 1
ATOM 1322 C CA . THR A 1 182 ? -16.187 2.123 8.052 1.00 88.81 182 THR A CA 1
ATOM 1323 C C . THR A 1 182 ? -17.699 2.337 7.944 1.00 88.81 182 THR A C 1
ATOM 1325 O O . THR A 1 182 ? -18.321 2.760 8.917 1.00 88.81 182 THR A O 1
ATOM 1328 N N . VAL A 1 183 ? -18.307 1.980 6.806 1.00 87.69 183 VAL A N 1
ATOM 1329 C CA . VAL A 1 183 ? -19.768 2.033 6.622 1.00 87.69 183 VAL A CA 1
ATOM 1330 C C . VAL A 1 183 ? -20.469 1.087 7.597 1.00 87.69 183 VAL A C 1
ATOM 1332 O O . VAL A 1 183 ? -21.360 1.517 8.322 1.00 87.69 183 VAL A O 1
ATOM 1335 N N . LEU A 1 184 ? -20.017 -0.169 7.701 1.00 86.31 184 LEU A N 1
ATOM 1336 C CA . LEU A 1 184 ? -20.565 -1.125 8.671 1.00 86.31 184 LEU A CA 1
ATOM 1337 C C . LEU A 1 184 ? -20.462 -0.602 10.110 1.00 86.31 184 LEU A C 1
ATOM 1339 O O . LEU A 1 184 ? -21.401 -0.760 10.883 1.00 86.31 184 LEU A O 1
ATOM 1343 N N . THR A 1 185 ? -19.348 0.055 10.451 1.00 83.94 185 THR A N 1
ATOM 1344 C CA . THR A 1 185 ? -19.126 0.675 11.767 1.00 83.94 185 THR A CA 1
ATOM 1345 C C . THR A 1 185 ? -20.126 1.787 12.045 1.00 83.94 185 THR A C 1
ATOM 1347 O O . THR A 1 185 ? -20.661 1.841 13.146 1.00 83.94 185 THR A O 1
ATOM 1350 N N . ALA A 1 186 ? -20.390 2.654 11.065 1.00 81.44 186 ALA A N 1
ATOM 1351 C CA . ALA A 1 186 ? -21.358 3.739 11.202 1.00 81.44 186 ALA A CA 1
ATOM 1352 C C . ALA A 1 186 ? -22.799 3.220 11.378 1.00 81.44 186 ALA A C 1
ATOM 1354 O O . ALA A 1 186 ? -23.599 3.848 12.067 1.00 81.44 186 ALA A O 1
ATOM 1355 N N . LEU A 1 187 ? -23.120 2.065 10.783 1.00 80.88 187 LEU A N 1
ATOM 1356 C CA . LEU A 1 187 ? -24.439 1.430 10.879 1.00 80.88 187 LEU A CA 1
ATOM 1357 C C . LEU A 1 187 ? -24.633 0.637 12.185 1.00 80.88 187 LEU A C 1
ATOM 1359 O O . LEU A 1 187 ? -25.742 0.576 12.716 1.00 80.88 187 LEU A O 1
ATOM 1363 N N . SER A 1 188 ? -23.574 0.035 12.731 1.00 73.56 188 SER A N 1
ATOM 1364 C CA . SER A 1 188 ? -23.614 -0.691 14.006 1.00 73.56 188 SER A CA 1
ATOM 1365 C C . SER A 1 188 ? -23.517 0.278 15.196 1.00 73.56 188 SER A C 1
ATOM 1367 O O . SER A 1 188 ? -22.512 0.965 15.331 1.00 73.56 188 SER A O 1
ATOM 1369 N N . SER A 1 189 ? -24.550 0.328 16.053 1.00 57.53 189 SER A N 1
ATOM 1370 C CA . SER A 1 189 ? -24.729 1.261 17.189 1.00 57.53 189 SER A CA 1
ATOM 1371 C C . SER A 1 189 ? -23.437 1.850 17.801 1.00 57.53 189 SER A C 1
ATOM 1373 O O . SER A 1 189 ? -22.578 1.087 18.254 1.00 57.53 189 SER A O 1
ATOM 1375 N N . PRO A 1 190 ? -23.316 3.192 17.906 1.00 56.38 190 PRO A N 1
ATOM 1376 C CA . PRO A 1 190 ? -22.101 3.834 18.389 1.00 56.38 190 PRO A CA 1
ATOM 1377 C C . PRO A 1 190 ? -21.811 3.498 19.848 1.0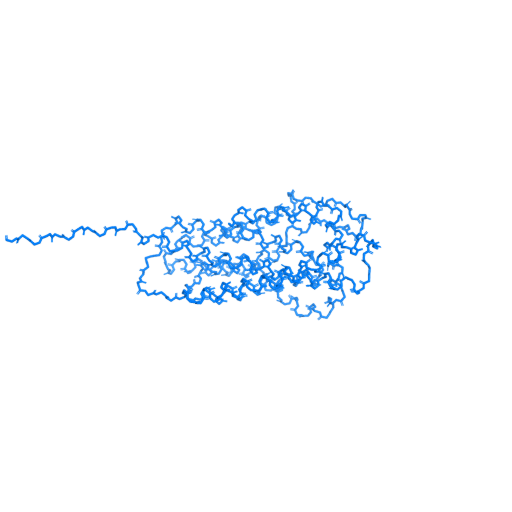0 56.38 190 PRO A C 1
ATOM 1379 O O . PRO A 1 190 ? -22.707 3.381 20.686 1.00 56.38 190 PRO A O 1
ATOM 1382 N N . GLU A 1 191 ? -20.522 3.425 20.165 1.00 55.44 191 GLU A N 1
ATOM 1383 C CA . GLU A 1 191 ? -20.041 3.478 21.540 1.00 55.44 191 GLU A CA 1
ATOM 1384 C C . GLU A 1 191 ? -20.675 4.673 22.265 1.00 55.44 191 GLU A C 1
ATOM 1386 O O . GLU A 1 191 ? -20.565 5.805 21.791 1.00 55.44 191 GLU A O 1
ATOM 1391 N N . ARG A 1 192 ? -21.312 4.444 23.422 1.00 46.88 192 ARG A N 1
ATOM 1392 C CA . ARG A 1 192 ? -21.752 5.536 24.301 1.00 46.88 192 ARG A CA 1
ATOM 1393 C C . ARG A 1 192 ? -20.520 6.366 24.665 1.00 46.88 192 ARG A C 1
ATOM 1395 O O . ARG A 1 192 ? -19.643 5.892 25.382 1.00 46.88 192 ARG A O 1
ATOM 1402 N N . ALA A 1 193 ? -20.435 7.577 24.123 1.00 47.31 193 ALA A N 1
ATOM 1403 C CA . ALA A 1 193 ? -19.332 8.491 24.364 1.00 47.31 193 ALA A CA 1
ATOM 1404 C C . ALA A 1 193 ? -19.419 9.023 25.802 1.00 47.31 193 ALA A C 1
ATOM 1406 O O . ALA A 1 193 ? -20.085 10.018 26.066 1.00 47.31 193 ALA A O 1
ATOM 1407 N N . T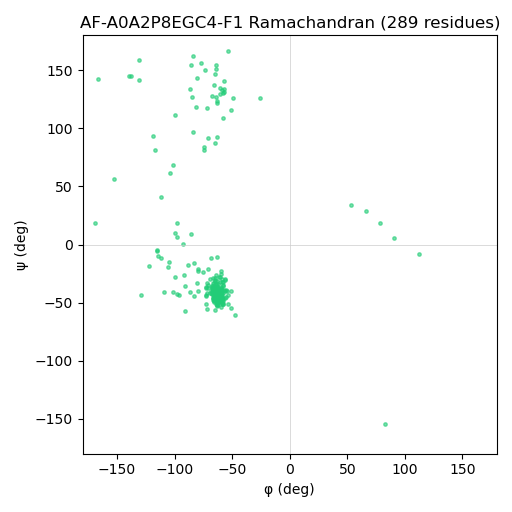HR A 1 194 ? -18.760 8.359 26.750 1.00 45.06 194 THR A N 1
ATOM 1408 C CA . THR A 1 194 ? -18.495 8.954 28.063 1.00 45.06 194 THR A CA 1
ATOM 1409 C C . THR A 1 194 ? -17.508 10.105 27.896 1.00 45.06 194 THR A C 1
ATOM 1411 O O . THR A 1 194 ? -16.463 9.961 27.257 1.00 45.06 194 THR A O 1
ATOM 1414 N N . ALA A 1 195 ? -17.885 11.264 28.430 1.00 47.75 195 ALA A N 1
ATOM 1415 C CA . ALA A 1 195 ? -17.218 12.546 28.271 1.00 47.75 195 ALA A CA 1
ATOM 1416 C C . ALA A 1 195 ? -15.792 12.558 28.852 1.00 47.75 195 ALA A C 1
ATOM 1418 O O . ALA A 1 195 ? -15.574 12.842 30.020 1.00 47.75 195 ALA A O 1
ATOM 1419 N N . ALA A 1 196 ? -14.822 12.264 27.994 1.00 48.16 196 ALA A N 1
ATOM 1420 C CA . ALA A 1 196 ? -13.462 12.798 27.950 1.00 48.16 196 ALA A CA 1
ATOM 1421 C C . ALA A 1 196 ? -12.908 12.384 26.578 1.00 48.16 196 ALA A C 1
ATOM 1423 O O . ALA A 1 196 ? -13.209 11.288 26.104 1.00 48.16 196 ALA A O 1
ATOM 1424 N N . ARG A 1 197 ? -12.121 13.230 25.896 1.00 60.41 197 ARG A N 1
ATOM 1425 C CA . ARG A 1 197 ? -11.647 12.971 24.516 1.00 60.41 197 ARG A CA 1
ATOM 1426 C C . ARG A 1 197 ? -10.163 12.538 24.430 1.00 60.41 197 ARG A C 1
ATOM 1428 O O . ARG A 1 197 ? -9.387 13.237 23.775 1.00 60.41 197 ARG A O 1
ATOM 1435 N N . PRO A 1 198 ? -9.718 11.407 25.018 1.00 54.78 198 PRO A N 1
ATOM 1436 C CA . PRO A 1 198 ? -8.376 10.892 24.755 1.00 54.78 198 PRO A CA 1
ATOM 1437 C C . PRO A 1 198 ? -8.212 10.508 23.271 1.00 54.78 198 PRO A C 1
ATOM 1439 O O . PRO A 1 198 ? -8.971 9.692 22.748 1.00 54.78 198 PRO A O 1
ATOM 1442 N N . GLY A 1 199 ? -7.212 11.079 22.587 1.00 61.41 199 GLY A N 1
ATOM 1443 C CA . GLY A 1 199 ? -6.744 10.624 21.263 1.00 61.41 199 GLY A CA 1
ATOM 1444 C C . GLY A 1 199 ? -6.986 11.557 20.065 1.00 61.41 199 GLY A C 1
ATOM 1445 O O . GLY A 1 199 ? -6.437 11.307 18.990 1.00 61.41 199 GLY A O 1
ATOM 1446 N N . ALA A 1 200 ? -7.743 12.652 20.217 1.00 77.19 200 ALA A N 1
ATOM 1447 C CA . ALA A 1 200 ? -8.010 13.579 19.106 1.00 77.19 200 ALA A CA 1
ATOM 1448 C C . ALA A 1 200 ? -6.738 14.297 18.614 1.00 77.19 200 ALA A C 1
ATOM 1450 O O . ALA A 1 200 ? -6.502 14.370 17.409 1.00 77.19 200 ALA A O 1
ATOM 1451 N N . THR A 1 201 ? -5.893 14.772 19.534 1.00 85.56 201 THR A N 1
ATOM 1452 C CA . THR A 1 201 ? -4.606 15.408 19.203 1.00 85.56 201 THR A CA 1
ATOM 1453 C C . THR A 1 201 ? -3.657 14.427 18.523 1.00 85.56 201 THR A C 1
ATOM 1455 O O . THR A 1 201 ? -3.119 14.739 17.466 1.00 85.56 201 THR A O 1
ATOM 1458 N N . GLY A 1 202 ? -3.519 13.212 19.068 1.00 87.62 202 GLY A N 1
ATOM 1459 C CA . GLY A 1 202 ? -2.665 12.177 18.478 1.00 87.62 202 GLY A CA 1
ATOM 1460 C C . GLY A 1 202 ? -3.086 11.815 17.054 1.00 87.62 202 GLY A C 1
ATOM 1461 O O . GLY A 1 202 ? -2.236 11.666 16.182 1.00 87.62 202 GLY A O 1
ATOM 1462 N N . THR A 1 203 ? -4.394 11.753 16.785 1.00 89.50 203 THR A N 1
ATOM 1463 C CA . THR A 1 203 ? -4.882 11.463 15.430 1.00 89.50 203 THR A CA 1
ATOM 1464 C C . THR A 1 203 ? -4.590 12.601 14.454 1.00 89.50 203 THR A C 1
ATOM 1466 O O . THR A 1 203 ? -4.170 12.333 13.333 1.00 89.50 203 THR A O 1
ATOM 1469 N N . LYS A 1 204 ? -4.733 13.867 14.874 1.00 91.88 204 LYS A N 1
ATOM 1470 C CA . LYS A 1 204 ? -4.344 15.023 14.046 1.00 91.88 204 LYS A CA 1
ATOM 1471 C C . LYS A 1 204 ? -2.853 14.997 13.709 1.00 91.88 204 LYS A C 1
ATOM 1473 O O . LYS A 1 204 ? -2.498 15.170 12.550 1.00 91.88 204 LYS A O 1
ATOM 1478 N N . VAL A 1 205 ? -1.996 14.736 14.699 1.00 94.50 205 VAL A N 1
ATOM 1479 C CA . VAL A 1 205 ? -0.541 14.636 14.498 1.00 94.50 205 VAL A CA 1
ATOM 1480 C C . VAL A 1 205 ? -0.203 13.509 13.522 1.00 94.50 205 VAL A C 1
ATOM 1482 O O . VAL A 1 205 ? 0.521 13.743 12.558 1.00 94.50 205 VAL A O 1
ATOM 1485 N N . ALA A 1 206 ? -0.772 12.315 13.711 1.00 94.69 206 ALA A N 1
ATOM 1486 C CA . ALA A 1 206 ? -0.566 11.197 12.791 1.00 94.69 206 ALA A CA 1
ATOM 1487 C C . ALA A 1 206 ? -1.086 11.506 11.378 1.00 94.69 206 ALA A C 1
ATOM 1489 O O . ALA A 1 206 ? -0.428 11.167 10.400 1.00 94.69 206 ALA A O 1
ATOM 1490 N N . ALA A 1 207 ? -2.226 12.189 11.249 1.00 95.38 207 ALA A N 1
ATOM 1491 C CA . ALA A 1 207 ? -2.767 12.581 9.953 1.00 95.38 207 ALA A CA 1
ATOM 1492 C C . ALA A 1 207 ? -1.862 13.578 9.217 1.00 95.38 207 ALA A C 1
ATOM 1494 O O . ALA A 1 207 ? -1.618 13.407 8.022 1.00 95.38 207 ALA A O 1
ATOM 1495 N N . VAL A 1 208 ? -1.322 14.579 9.920 1.00 97.06 208 VAL A N 1
ATOM 1496 C CA . VAL A 1 208 ? -0.329 15.506 9.355 1.00 97.06 208 VAL A CA 1
ATOM 1497 C C . VAL A 1 208 ? 0.923 14.741 8.936 1.00 97.06 208 VAL A C 1
ATOM 1499 O O . VAL A 1 208 ? 1.353 14.879 7.795 1.00 97.06 208 VAL A O 1
ATOM 1502 N N . PHE A 1 209 ? 1.457 13.883 9.810 1.00 97.75 209 PHE A N 1
ATOM 1503 C CA . PHE A 1 209 ? 2.616 13.044 9.504 1.00 97.75 209 PHE A CA 1
ATOM 1504 C C . PHE A 1 209 ? 2.406 12.221 8.228 1.00 97.75 209 PHE A C 1
ATOM 1506 O O . PHE A 1 209 ? 3.223 12.298 7.314 1.00 97.75 209 PHE A O 1
ATOM 1513 N N . PHE A 1 210 ? 1.293 11.492 8.119 1.00 98.19 210 PHE A N 1
ATOM 1514 C CA . PHE A 1 210 ? 1.004 10.690 6.932 1.00 98.19 210 PHE A CA 1
ATOM 1515 C C . PHE A 1 210 ? 0.780 11.528 5.681 1.00 98.19 210 PHE A C 1
ATOM 1517 O O . PHE A 1 210 ? 1.189 11.114 4.602 1.00 98.19 210 PHE A O 1
ATOM 1524 N N . THR A 1 211 ? 0.148 12.694 5.804 1.00 97.62 211 THR A N 1
ATOM 1525 C CA . THR A 1 211 ? -0.062 13.589 4.660 1.00 97.62 211 THR A CA 1
ATOM 1526 C C . THR A 1 211 ? 1.278 14.097 4.134 1.00 97.62 211 THR A C 1
ATOM 1528 O O . THR A 1 211 ? 1.537 14.020 2.937 1.00 97.62 211 THR A O 1
ATOM 1531 N N . LEU A 1 212 ? 2.169 14.539 5.026 1.00 98.31 212 LEU A N 1
ATOM 1532 C CA . LEU A 1 212 ? 3.518 14.971 4.661 1.00 98.31 212 LEU A CA 1
ATOM 1533 C C . LEU A 1 212 ? 4.341 13.818 4.077 1.00 98.31 212 LEU A C 1
ATOM 1535 O O . LEU A 1 212 ? 4.974 13.989 3.038 1.00 98.31 212 LEU A O 1
ATOM 1539 N N . ALA A 1 213 ? 4.288 12.636 4.696 1.00 98.12 213 ALA A N 1
ATOM 1540 C CA . ALA A 1 213 ? 4.964 11.443 4.199 1.00 98.12 213 ALA A CA 1
ATOM 1541 C C . ALA A 1 213 ? 4.458 11.055 2.803 1.00 98.12 213 ALA A C 1
ATOM 1543 O O . ALA A 1 213 ? 5.272 10.800 1.917 1.00 98.12 213 ALA A O 1
ATOM 1544 N N . ALA A 1 214 ? 3.141 11.071 2.576 1.00 98.25 214 ALA A N 1
ATOM 1545 C CA . ALA A 1 214 ? 2.525 10.780 1.285 1.00 98.25 214 ALA A CA 1
ATOM 1546 C C . ALA A 1 214 ? 2.940 11.783 0.203 1.00 98.25 214 ALA A C 1
ATOM 1548 O O . ALA A 1 214 ? 3.295 11.371 -0.896 1.00 98.25 214 ALA A O 1
ATOM 1549 N N . VAL A 1 215 ? 2.940 13.084 0.509 1.00 98.44 215 VAL A N 1
ATOM 1550 C CA . VAL A 1 215 ? 3.349 14.129 -0.443 1.00 98.44 215 VAL A CA 1
ATOM 1551 C C . VAL A 1 215 ? 4.836 14.012 -0.772 1.00 98.44 215 VAL A C 1
ATOM 1553 O O . VAL A 1 215 ? 5.199 13.991 -1.947 1.00 98.44 215 VAL A O 1
ATOM 1556 N N . ALA A 1 216 ? 5.700 13.889 0.238 1.00 98.44 216 ALA A N 1
ATOM 1557 C CA . ALA A 1 216 ? 7.142 13.797 0.033 1.00 98.44 216 ALA A CA 1
ATOM 1558 C C . ALA A 1 216 ? 7.519 12.538 -0.764 1.00 98.44 216 ALA A C 1
ATOM 1560 O O . ALA A 1 216 ? 8.158 12.631 -1.812 1.00 98.44 216 ALA A O 1
ATOM 1561 N N . SER A 1 217 ? 7.069 11.362 -0.314 1.00 98.38 217 SER A N 1
ATOM 1562 C CA . SER A 1 217 ? 7.356 10.094 -0.996 1.00 98.38 217 SER A CA 1
ATOM 1563 C C . SER A 1 217 ? 6.673 9.997 -2.363 1.00 98.38 217 SER A C 1
ATOM 1565 O O . SER A 1 217 ? 7.294 9.546 -3.322 1.00 98.38 217 SER A O 1
ATOM 1567 N N . GLY A 1 218 ? 5.446 10.504 -2.498 1.00 98.31 218 GLY A N 1
ATOM 1568 C CA . GLY A 1 218 ? 4.728 10.564 -3.770 1.00 98.31 218 GLY A CA 1
ATOM 1569 C C . GLY A 1 218 ? 5.421 11.456 -4.799 1.00 98.31 218 GLY A C 1
ATOM 1570 O O . GLY A 1 218 ? 5.474 11.097 -5.970 1.00 98.31 218 GLY A O 1
ATOM 1571 N N . THR A 1 219 ? 6.025 12.569 -4.373 1.00 98.44 219 THR A N 1
ATOM 1572 C CA . THR A 1 219 ? 6.798 13.456 -5.261 1.00 98.44 219 THR A CA 1
ATOM 1573 C C . THR A 1 219 ? 8.071 12.773 -5.765 1.00 98.44 219 THR A C 1
ATOM 1575 O O . THR A 1 219 ? 8.389 12.834 -6.955 1.00 98.44 219 THR A O 1
ATOM 1578 N N . VAL A 1 220 ? 8.783 12.058 -4.888 1.00 98.44 220 VAL A N 1
ATOM 1579 C CA . VAL A 1 220 ? 9.962 11.265 -5.279 1.00 98.44 220 VAL A CA 1
ATOM 1580 C C . VAL A 1 220 ? 9.560 10.139 -6.235 1.00 98.44 220 VAL A C 1
ATOM 1582 O O . VAL A 1 220 ? 10.189 9.957 -7.273 1.00 98.44 220 VAL A O 1
ATOM 1585 N N . ALA A 1 221 ? 8.470 9.433 -5.937 1.00 98.12 221 ALA A N 1
ATOM 1586 C CA . ALA A 1 221 ? 7.959 8.366 -6.787 1.00 98.12 221 ALA A CA 1
ATOM 1587 C C . ALA A 1 221 ? 7.535 8.880 -8.168 1.00 98.12 221 ALA A C 1
ATOM 1589 O O . ALA A 1 221 ? 7.926 8.308 -9.180 1.00 98.12 221 ALA A O 1
ATOM 1590 N N . ALA A 1 222 ? 6.782 9.982 -8.220 1.00 97.88 222 ALA A N 1
ATOM 1591 C CA . ALA A 1 222 ? 6.324 10.586 -9.465 1.00 97.88 222 ALA A CA 1
ATOM 1592 C C . ALA A 1 222 ? 7.492 11.094 -10.318 1.00 97.88 222 ALA A C 1
ATOM 1594 O O . ALA A 1 222 ? 7.519 10.845 -11.519 1.00 97.88 222 ALA A O 1
ATOM 1595 N N . SER A 1 223 ? 8.479 11.759 -9.710 1.00 98.06 223 SER A N 1
ATOM 1596 C CA . SER A 1 223 ? 9.651 12.252 -10.444 1.00 98.06 223 SER A CA 1
ATOM 1597 C C . SER A 1 223 ? 10.496 11.110 -11.018 1.00 98.06 223 SER A C 1
ATOM 1599 O O . SER A 1 223 ? 10.879 11.170 -12.186 1.00 98.06 223 SER A O 1
ATOM 1601 N N . ALA A 1 224 ? 10.718 10.036 -10.254 1.00 97.38 224 ALA A N 1
ATOM 1602 C CA . ALA A 1 224 ? 11.392 8.838 -10.749 1.00 97.38 224 ALA A CA 1
ATOM 1603 C C . ALA A 1 224 ? 10.597 8.154 -11.872 1.00 97.38 224 ALA A C 1
ATOM 1605 O O . ALA A 1 224 ? 11.167 7.822 -12.906 1.00 97.38 224 ALA A O 1
ATOM 1606 N N . LEU A 1 225 ? 9.279 8.006 -11.708 1.00 96.50 225 LEU A N 1
ATOM 1607 C CA . LEU A 1 225 ? 8.396 7.394 -12.701 1.00 96.50 225 LEU A CA 1
ATOM 1608 C C . LEU A 1 225 ? 8.417 8.153 -14.035 1.00 96.50 225 LEU A C 1
ATOM 1610 O O . LEU A 1 225 ? 8.537 7.537 -15.092 1.00 96.50 225 LEU A O 1
ATOM 1614 N N . LEU A 1 226 ? 8.310 9.485 -13.984 1.00 97.06 226 LEU A N 1
ATOM 1615 C CA . LEU A 1 226 ? 8.364 10.345 -15.167 1.00 97.06 226 LEU A CA 1
ATOM 1616 C C . LEU A 1 226 ? 9.733 10.256 -15.842 1.00 97.06 226 LEU A C 1
ATOM 1618 O O . LEU A 1 226 ? 9.801 10.015 -17.042 1.00 97.06 226 LEU A O 1
ATOM 1622 N N . ARG A 1 227 ? 10.820 10.319 -15.064 1.00 96.81 227 ARG A N 1
ATOM 1623 C CA . ARG A 1 227 ? 12.179 10.161 -15.590 1.00 96.81 227 ARG A CA 1
ATOM 1624 C C . ARG A 1 227 ? 12.371 8.816 -16.296 1.00 96.81 227 ARG A C 1
ATOM 1626 O O . ARG A 1 227 ? 12.863 8.790 -17.418 1.00 96.81 227 ARG A O 1
ATOM 1633 N N . THR A 1 228 ? 11.970 7.708 -15.673 1.00 96.25 228 THR A N 1
ATOM 1634 C CA . THR A 1 228 ? 12.093 6.369 -16.274 1.00 96.25 228 THR A CA 1
ATOM 1635 C C . THR A 1 228 ? 11.234 6.240 -17.532 1.00 96.25 228 THR A C 1
ATOM 1637 O O . THR A 1 228 ? 11.668 5.641 -18.514 1.00 96.25 228 THR A O 1
ATOM 1640 N N . ARG A 1 229 ? 10.034 6.835 -17.542 1.00 95.62 229 ARG A N 1
ATOM 1641 C CA . ARG A 1 229 ? 9.173 6.891 -18.730 1.00 95.62 229 ARG A CA 1
ATOM 1642 C C . ARG A 1 229 ? 9.853 7.632 -19.886 1.00 95.62 229 ARG A C 1
ATOM 1644 O O . ARG A 1 229 ? 9.833 7.126 -21.006 1.00 95.62 229 ARG A O 1
ATOM 1651 N N . ASP A 1 230 ? 10.446 8.791 -19.622 1.00 95.56 230 ASP A N 1
ATOM 1652 C CA . ASP A 1 230 ? 11.110 9.606 -20.645 1.00 95.56 230 ASP A CA 1
ATOM 1653 C C . ASP A 1 230 ? 12.359 8.902 -21.201 1.00 95.56 230 ASP A C 1
ATOM 1655 O O . ASP A 1 230 ? 12.606 8.907 -22.410 1.00 95.56 230 ASP A O 1
ATOM 1659 N N . GLN A 1 231 ? 13.114 8.212 -20.341 1.00 93.56 231 GLN A N 1
ATOM 1660 C CA . GLN A 1 231 ? 14.245 7.378 -20.755 1.00 93.56 231 GLN A CA 1
ATOM 1661 C C . GLN A 1 231 ? 13.790 6.217 -21.655 1.00 93.56 231 GLN A C 1
ATOM 1663 O O . GLN A 1 231 ? 14.316 6.047 -22.751 1.00 93.56 231 GLN A O 1
ATOM 1668 N N . LEU A 1 232 ? 12.747 5.477 -21.265 1.00 92.38 232 LEU A N 1
ATOM 1669 C CA . LEU A 1 232 ? 12.191 4.394 -22.090 1.00 92.38 232 LEU A CA 1
ATOM 1670 C C . LEU A 1 232 ? 11.733 4.878 -23.475 1.00 92.38 232 LEU A C 1
ATOM 1672 O O . LEU A 1 232 ? 11.862 4.143 -24.454 1.00 92.38 232 LEU A O 1
ATOM 1676 N N . GLY A 1 233 ? 11.197 6.100 -23.560 1.00 90.81 233 GLY A N 1
ATOM 1677 C CA . GLY A 1 233 ? 10.765 6.706 -24.821 1.00 90.81 233 GLY A CA 1
ATOM 1678 C C . GLY A 1 233 ? 11.905 7.209 -25.712 1.00 90.81 233 GLY A C 1
ATOM 1679 O O . GLY A 1 233 ? 11.713 7.310 -26.920 1.00 90.81 233 GLY A O 1
ATOM 1680 N N . SER A 1 234 ? 13.075 7.511 -25.142 1.00 90.62 234 SER A N 1
ATOM 1681 C CA . SER A 1 234 ? 14.217 8.081 -25.874 1.00 90.62 234 SER A CA 1
ATOM 1682 C C . SER A 1 234 ? 15.254 7.040 -26.283 1.00 90.62 234 SER A C 1
ATOM 1684 O O . SER A 1 234 ? 15.733 7.079 -27.413 1.00 90.62 234 SER A O 1
ATOM 1686 N N . VAL A 1 235 ? 15.593 6.106 -25.391 1.00 87.69 235 VAL A N 1
ATOM 1687 C CA . VAL A 1 235 ? 16.680 5.133 -25.606 1.00 87.69 235 VAL A CA 1
ATOM 1688 C C . VAL A 1 235 ? 16.204 3.679 -25.693 1.00 87.69 235 VAL A C 1
ATOM 1690 O O . VAL A 1 235 ? 16.993 2.794 -26.009 1.00 87.69 235 VAL A O 1
ATOM 1693 N N . GLY A 1 236 ? 14.913 3.413 -25.469 1.00 86.94 236 GLY A N 1
ATOM 1694 C CA . GLY A 1 236 ? 14.358 2.058 -25.480 1.00 86.94 236 GLY A CA 1
ATOM 1695 C C . GLY A 1 236 ? 14.548 1.317 -24.146 1.00 86.94 236 GLY A C 1
ATOM 1696 O O . GLY A 1 236 ? 14.577 1.955 -23.094 1.00 86.94 236 GLY A O 1
ATOM 1697 N N . PRO A 1 237 ? 14.590 -0.034 -24.141 1.00 87.44 237 PRO A N 1
ATOM 1698 C CA . PRO A 1 237 ? 14.677 -0.830 -22.914 1.00 87.44 237 PRO A CA 1
ATOM 1699 C C . PRO A 1 237 ? 15.896 -0.486 -22.047 1.00 87.44 237 PRO A C 1
ATOM 1701 O O . PRO A 1 237 ? 17.025 -0.471 -22.526 1.00 87.44 237 PRO A O 1
ATOM 1704 N N . LEU A 1 238 ? 15.663 -0.272 -20.750 1.00 89.88 238 LEU A N 1
ATOM 1705 C CA . LEU A 1 238 ? 16.712 0.076 -19.791 1.00 89.88 238 LEU A CA 1
ATOM 1706 C C . LEU A 1 238 ? 17.410 -1.181 -19.263 1.00 89.88 238 LEU A C 1
ATOM 1708 O O . LEU A 1 238 ? 16.757 -2.080 -18.729 1.00 89.88 238 LEU A O 1
ATOM 1712 N N . THR A 1 239 ? 18.738 -1.218 -19.365 1.00 89.56 239 THR A N 1
ATOM 1713 C CA . THR A 1 239 ? 19.575 -2.327 -18.868 1.00 89.56 239 THR A CA 1
ATOM 1714 C C . THR A 1 239 ? 20.630 -1.878 -17.863 1.00 89.56 239 THR A C 1
ATOM 1716 O O . THR A 1 239 ? 21.167 -2.700 -17.121 1.00 89.56 239 THR A O 1
ATOM 1719 N N . GLU A 1 240 ? 20.942 -0.583 -17.819 1.00 92.62 240 GLU A N 1
ATOM 1720 C CA . GLU A 1 240 ? 22.010 -0.062 -16.977 1.00 92.62 240 GLU A CA 1
ATOM 1721 C C . GLU A 1 240 ? 21.575 0.128 -15.521 1.00 92.62 240 GLU A C 1
ATOM 1723 O O . GLU A 1 240 ? 20.463 0.559 -15.203 1.00 92.62 240 GLU A O 1
ATOM 1728 N N . ARG A 1 241 ? 22.501 -0.151 -14.598 1.00 92.88 241 ARG A N 1
ATOM 1729 C CA . ARG A 1 241 ? 22.283 0.021 -13.154 1.00 92.88 241 ARG A CA 1
ATOM 1730 C C . ARG A 1 241 ? 21.943 1.470 -12.782 1.00 92.88 241 ARG A C 1
ATOM 1732 O O . ARG A 1 241 ? 21.148 1.685 -11.868 1.00 92.88 241 ARG A O 1
ATOM 1739 N N . SER A 1 242 ? 22.559 2.432 -13.468 1.00 93.00 242 SER A N 1
ATOM 1740 C CA . SER A 1 242 ? 22.359 3.884 -13.331 1.00 93.00 242 SER A CA 1
ATOM 1741 C C . SER A 1 242 ? 20.904 4.307 -13.526 1.00 93.00 242 SER A C 1
ATOM 1743 O O . SER A 1 242 ? 20.481 5.265 -12.886 1.00 93.00 242 SER A O 1
ATOM 1745 N N . ASP A 1 243 ? 20.138 3.572 -14.332 1.00 93.19 243 ASP A N 1
ATOM 1746 C CA . ASP A 1 243 ? 18.735 3.876 -14.626 1.00 93.19 243 ASP A CA 1
ATOM 1747 C C . ASP A 1 243 ? 17.769 3.000 -13.821 1.00 93.19 243 ASP A C 1
ATOM 1749 O O . ASP A 1 243 ? 16.767 3.476 -13.279 1.00 93.19 243 ASP A O 1
ATOM 1753 N N . LEU A 1 244 ? 18.094 1.712 -13.681 1.00 95.19 244 LEU A N 1
ATOM 1754 C CA . LEU A 1 244 ? 17.226 0.738 -13.020 1.00 95.19 244 LEU A CA 1
ATOM 1755 C C . LEU A 1 244 ? 17.151 0.944 -11.500 1.00 95.19 244 LEU A C 1
ATOM 1757 O O . LEU A 1 244 ? 16.082 0.788 -10.907 1.00 95.19 244 LEU A O 1
ATOM 1761 N N . VAL A 1 245 ? 18.257 1.319 -10.845 1.00 95.06 245 VAL A N 1
ATOM 1762 C CA . VAL A 1 245 ? 18.263 1.541 -9.387 1.00 95.06 245 VAL A CA 1
ATOM 1763 C C . VAL A 1 245 ? 17.401 2.748 -8.991 1.00 95.06 245 VAL A C 1
ATOM 1765 O O . VAL A 1 245 ? 16.574 2.587 -8.092 1.00 95.06 245 VAL A O 1
ATOM 1768 N N . PRO A 1 246 ? 17.500 3.928 -9.638 1.00 96.25 246 PRO A N 1
ATOM 1769 C CA . PRO A 1 246 ? 16.580 5.033 -9.369 1.00 96.25 246 PRO A CA 1
ATOM 1770 C C . PRO A 1 246 ? 15.109 4.688 -9.619 1.00 96.25 246 PRO A C 1
ATOM 1772 O O . PRO A 1 246 ? 14.266 5.079 -8.812 1.00 96.25 246 PRO A O 1
ATOM 1775 N N . ALA A 1 247 ? 14.800 3.922 -10.674 1.00 96.25 247 ALA A N 1
ATOM 1776 C CA . ALA A 1 247 ? 13.437 3.455 -10.938 1.00 96.25 247 ALA A CA 1
ATOM 1777 C C . ALA A 1 247 ? 12.902 2.606 -9.772 1.00 96.25 247 ALA A C 1
ATOM 1779 O O . ALA A 1 247 ? 11.804 2.848 -9.269 1.00 96.25 247 ALA A O 1
ATOM 1780 N N . TYR A 1 248 ? 13.709 1.660 -9.284 1.00 96.75 248 TYR A N 1
ATOM 1781 C CA . TYR A 1 248 ? 13.379 0.832 -8.123 1.00 96.75 248 TYR A CA 1
ATOM 1782 C C . TYR A 1 248 ? 13.197 1.656 -6.838 1.00 96.75 248 TYR A C 1
ATOM 1784 O O . TYR A 1 248 ? 12.191 1.505 -6.145 1.00 96.75 248 TYR A O 1
ATOM 1792 N N . VAL A 1 249 ? 14.144 2.546 -6.524 1.00 96.75 249 VAL A N 1
ATOM 1793 C CA . VAL A 1 249 ? 14.094 3.380 -5.312 1.00 96.75 249 VAL A CA 1
ATOM 1794 C C . VAL A 1 249 ? 12.872 4.296 -5.339 1.00 96.75 249 VAL A C 1
ATOM 1796 O O . VAL A 1 249 ? 12.131 4.359 -4.358 1.00 96.75 249 VAL A O 1
ATOM 1799 N N . GLY A 1 250 ? 12.609 4.957 -6.468 1.00 97.50 250 GLY A N 1
ATOM 1800 C CA . GLY A 1 250 ? 11.415 5.779 -6.651 1.00 97.50 250 GLY A CA 1
ATOM 1801 C C . GLY A 1 250 ? 10.125 4.980 -6.481 1.00 97.50 250 GLY A C 1
ATOM 1802 O O . GLY A 1 250 ? 9.201 5.422 -5.800 1.00 97.50 250 GLY A O 1
ATOM 1803 N N . ALA A 1 251 ? 10.079 3.761 -7.016 1.00 97.44 251 ALA A N 1
ATOM 1804 C CA . ALA A 1 251 ? 8.932 2.882 -6.856 1.00 97.44 251 ALA A CA 1
ATOM 1805 C C . ALA A 1 251 ? 8.717 2.431 -5.397 1.00 97.44 251 ALA A C 1
ATOM 1807 O O . ALA A 1 251 ? 7.576 2.381 -4.935 1.00 97.44 251 ALA A O 1
ATOM 1808 N N . ALA A 1 252 ? 9.790 2.190 -4.633 1.00 97.81 252 ALA A N 1
ATOM 1809 C CA . ALA A 1 252 ? 9.703 1.920 -3.196 1.00 97.81 252 ALA A CA 1
ATOM 1810 C C . ALA A 1 252 ? 9.138 3.124 -2.414 1.00 97.81 252 ALA A C 1
ATOM 1812 O O . ALA A 1 252 ? 8.313 2.945 -1.517 1.00 97.81 252 ALA A O 1
ATOM 1813 N N . PHE A 1 253 ? 9.484 4.362 -2.791 1.00 98.44 253 PHE A N 1
ATOM 1814 C CA . PHE A 1 253 ? 8.807 5.551 -2.256 1.00 98.44 253 PHE A CA 1
ATOM 1815 C C . PHE A 1 253 ? 7.321 5.601 -2.648 1.00 98.44 253 PHE A C 1
ATOM 1817 O O . PHE A 1 253 ? 6.492 6.008 -1.837 1.00 98.44 253 PHE A O 1
ATOM 1824 N N . GLY A 1 254 ? 6.953 5.113 -3.836 1.00 98.31 254 GLY A N 1
ATOM 1825 C CA . GLY A 1 254 ? 5.553 4.963 -4.248 1.00 98.31 254 GLY A CA 1
ATOM 1826 C C . GLY A 1 254 ? 4.759 4.030 -3.327 1.00 98.31 254 GLY A C 1
ATOM 1827 O O . GLY A 1 254 ? 3.615 4.325 -2.977 1.00 98.31 254 GLY A O 1
ATOM 1828 N N . VAL A 1 255 ? 5.387 2.951 -2.851 1.00 98.56 255 VAL A N 1
ATOM 1829 C CA . VAL A 1 255 ? 4.811 2.048 -1.841 1.00 98.56 255 VAL A CA 1
ATOM 1830 C C . VAL A 1 255 ? 4.583 2.769 -0.511 1.00 98.56 255 VAL A C 1
ATOM 1832 O O . VAL A 1 255 ? 3.506 2.652 0.075 1.00 98.56 255 VAL A O 1
ATOM 1835 N N . VAL A 1 256 ? 5.556 3.562 -0.050 1.00 98.62 256 VAL A N 1
ATOM 1836 C CA . VAL A 1 256 ? 5.423 4.373 1.175 1.00 98.62 256 VAL A CA 1
ATOM 1837 C C . VAL A 1 256 ? 4.291 5.397 1.043 1.00 98.62 256 VAL A C 1
ATOM 1839 O O . VAL A 1 256 ? 3.517 5.580 1.988 1.00 98.62 256 VAL A O 1
ATOM 1842 N N . ALA A 1 257 ? 4.141 6.018 -0.130 1.00 98.62 257 ALA A N 1
ATOM 1843 C CA . ALA A 1 257 ? 3.053 6.947 -0.410 1.00 98.62 257 ALA A CA 1
ATOM 1844 C C . ALA A 1 257 ? 1.687 6.247 -0.341 1.00 98.62 257 ALA A C 1
ATOM 1846 O O . ALA A 1 257 ? 0.789 6.712 0.363 1.00 98.62 257 ALA A O 1
ATOM 1847 N N . ALA A 1 258 ? 1.545 5.093 -1.003 1.00 98.62 258 ALA A N 1
ATOM 1848 C CA . ALA A 1 258 ? 0.314 4.304 -1.004 1.00 98.62 258 ALA A CA 1
ATOM 1849 C C . ALA A 1 258 ? -0.075 3.827 0.407 1.00 98.62 258 ALA A C 1
ATOM 1851 O O . ALA A 1 258 ? -1.242 3.939 0.800 1.00 98.62 258 ALA A O 1
ATOM 1852 N N . ALA A 1 259 ? 0.899 3.366 1.197 1.00 98.69 259 ALA A N 1
ATOM 1853 C CA . ALA A 1 259 ? 0.695 3.009 2.597 1.00 98.69 259 ALA A CA 1
ATOM 1854 C C . ALA A 1 259 ? 0.230 4.221 3.418 1.00 98.69 259 ALA A C 1
ATOM 1856 O O . ALA A 1 259 ? -0.782 4.147 4.113 1.00 98.69 259 ALA A O 1
ATOM 1857 N N . SER A 1 260 ? 0.910 5.362 3.286 1.00 98.56 260 SER A N 1
ATOM 1858 C CA . SER A 1 260 ? 0.586 6.587 4.026 1.00 98.56 260 SER A CA 1
ATOM 1859 C C . SER A 1 260 ? -0.828 7.087 3.722 1.00 98.56 260 SER A C 1
ATOM 1861 O O . SER A 1 260 ? -1.597 7.339 4.649 1.00 98.56 260 SER A O 1
ATOM 1863 N N . VAL A 1 261 ? -1.206 7.152 2.438 1.00 98.44 261 VAL A N 1
ATOM 1864 C CA . VAL A 1 261 ? -2.560 7.534 1.994 1.00 98.44 261 VAL A CA 1
ATOM 1865 C C . VAL A 1 261 ? -3.611 6.563 2.528 1.00 98.44 261 VAL A C 1
ATOM 1867 O O . VAL A 1 261 ? -4.666 6.981 3.010 1.00 98.44 261 VAL A O 1
ATOM 1870 N N . THR A 1 262 ? -3.327 5.262 2.483 1.00 98.50 262 THR A N 1
ATOM 1871 C CA . THR A 1 262 ? -4.263 4.243 2.964 1.00 98.50 262 THR A CA 1
ATOM 1872 C C . THR A 1 262 ? -4.497 4.388 4.463 1.00 98.50 262 THR A C 1
ATOM 1874 O O . THR A 1 262 ? -5.640 4.500 4.901 1.00 98.50 262 THR A O 1
ATOM 1877 N N . PHE A 1 263 ? -3.433 4.456 5.263 1.00 98.06 263 PHE A N 1
ATOM 1878 C CA . PHE A 1 263 ? -3.555 4.490 6.719 1.00 98.06 263 PHE A CA 1
ATOM 1879 C C . PHE A 1 263 ? -4.099 5.814 7.249 1.00 98.06 263 PHE A C 1
ATOM 1881 O O . PHE A 1 263 ? -4.868 5.789 8.212 1.00 98.06 263 PHE A O 1
ATOM 1888 N N . VAL A 1 264 ? -3.802 6.955 6.614 1.00 97.06 264 VAL A N 1
ATOM 1889 C CA . VAL A 1 264 ? -4.450 8.219 6.997 1.00 97.06 264 VAL A CA 1
ATOM 1890 C C . VAL A 1 264 ? -5.943 8.197 6.698 1.00 97.06 264 VAL A C 1
ATOM 1892 O O . VAL A 1 264 ? -6.737 8.602 7.548 1.00 97.06 264 VAL A O 1
ATOM 1895 N N . ALA A 1 265 ? -6.346 7.654 5.544 1.00 96.69 265 ALA A N 1
ATOM 1896 C CA . ALA A 1 265 ? -7.753 7.533 5.187 1.00 96.69 265 ALA A CA 1
ATOM 1897 C C . ALA A 1 265 ? -8.499 6.623 6.172 1.00 96.69 265 ALA A C 1
ATOM 1899 O O . ALA A 1 265 ? -9.537 7.017 6.698 1.00 96.69 265 ALA A O 1
ATOM 1900 N N . VAL A 1 266 ? -7.945 5.444 6.479 1.00 95.25 266 VAL A N 1
ATOM 1901 C CA . VAL A 1 266 ? -8.524 4.496 7.446 1.00 95.25 266 VAL A CA 1
ATOM 1902 C C . VAL A 1 266 ? -8.625 5.122 8.838 1.00 95.25 266 VAL A C 1
ATOM 1904 O O . VAL A 1 266 ? -9.678 5.042 9.472 1.00 95.25 266 VAL A O 1
ATOM 1907 N N . LEU A 1 267 ? -7.566 5.786 9.310 1.00 93.38 267 LEU A N 1
ATOM 1908 C CA . LEU A 1 267 ? -7.532 6.399 10.636 1.00 93.38 267 LEU A CA 1
ATOM 1909 C C . LEU A 1 267 ? -8.588 7.507 10.785 1.00 93.38 267 LEU A C 1
ATOM 1911 O O . LEU A 1 267 ? -9.346 7.501 11.759 1.00 93.38 267 LEU A O 1
ATOM 1915 N N . ILE A 1 268 ? -8.670 8.424 9.814 1.00 92.38 268 ILE A N 1
ATOM 1916 C CA . ILE A 1 268 ? -9.641 9.529 9.822 1.00 92.38 268 ILE A CA 1
ATOM 1917 C C . ILE A 1 268 ? -11.069 8.990 9.700 1.00 92.38 268 ILE A C 1
ATOM 1919 O O . ILE A 1 268 ? -11.941 9.372 10.482 1.00 92.38 268 ILE A O 1
ATOM 1923 N N . ALA A 1 269 ? -11.312 8.077 8.758 1.00 90.06 269 ALA A N 1
ATOM 1924 C CA . ALA A 1 269 ? -12.645 7.556 8.486 1.00 90.06 269 ALA A CA 1
ATOM 1925 C C . ALA A 1 269 ? -13.207 6.767 9.677 1.00 90.06 269 ALA A C 1
ATOM 1927 O O . ALA A 1 269 ? -14.351 6.987 10.078 1.00 90.06 269 ALA A O 1
ATOM 1928 N N . HIS A 1 270 ? -12.391 5.931 10.327 1.00 83.94 270 HIS A N 1
ATOM 1929 C CA . HIS A 1 270 ? -12.808 5.242 11.549 1.00 83.94 270 HIS A CA 1
ATOM 1930 C C . HIS A 1 270 ? -12.971 6.174 12.744 1.00 83.94 270 HIS A C 1
ATOM 1932 O O . HIS A 1 270 ? -13.785 5.896 13.627 1.00 83.94 270 HIS A O 1
ATOM 1938 N N . GLN A 1 271 ? -12.229 7.280 12.819 1.00 82.56 271 GLN A N 1
ATOM 1939 C CA . GLN A 1 271 ? -12.501 8.277 13.846 1.00 82.56 271 GLN A CA 1
ATOM 1940 C C . GLN A 1 271 ? -13.875 8.920 13.613 1.00 82.56 271 GLN A C 1
ATOM 1942 O O . GLN A 1 271 ? -14.690 8.915 14.536 1.00 82.56 271 GLN A O 1
ATOM 1947 N N . ALA A 1 272 ? -14.158 9.372 12.388 1.00 82.56 272 ALA A N 1
ATOM 1948 C CA . ALA A 1 272 ? -15.410 10.029 12.012 1.00 82.56 272 ALA A CA 1
ATOM 1949 C C . ALA A 1 272 ? -16.642 9.118 12.158 1.00 82.56 272 ALA A C 1
ATOM 1951 O O . ALA A 1 272 ? -17.630 9.508 12.781 1.00 82.56 272 ALA A O 1
ATOM 1952 N N . ALA A 1 273 ? -16.571 7.872 11.677 1.00 80.31 273 ALA A N 1
ATOM 1953 C CA . ALA A 1 273 ? -17.671 6.904 11.772 1.00 80.31 273 ALA A CA 1
ATOM 1954 C C . ALA A 1 273 ? -18.079 6.603 13.216 1.00 80.31 273 ALA A C 1
ATOM 1956 O O . ALA A 1 273 ? -19.219 6.248 13.491 1.00 80.31 273 ALA A O 1
ATOM 1957 N N . THR A 1 274 ? -17.154 6.777 14.158 1.00 70.75 274 THR A N 1
ATOM 1958 C CA . THR A 1 274 ? -17.437 6.567 15.574 1.00 70.75 274 THR A CA 1
ATOM 1959 C C . THR A 1 274 ? -17.866 7.839 16.321 1.00 70.75 274 THR A C 1
ATOM 1961 O O . THR A 1 274 ? -18.098 7.765 17.526 1.00 70.75 274 THR A O 1
ATOM 1964 N N . GLN A 1 275 ? -17.944 8.993 15.640 1.00 66.88 275 GLN A N 1
ATOM 1965 C CA . GLN A 1 275 ? -18.400 10.282 16.186 1.00 66.88 275 GLN A CA 1
ATOM 1966 C C . GLN A 1 275 ? -19.860 10.616 15.827 1.00 66.88 275 GLN A C 1
ATOM 1968 O O . GLN A 1 275 ? -20.530 11.304 16.596 1.00 66.88 275 GLN A O 1
ATOM 1973 N N . HIS A 1 276 ? -20.379 10.129 14.695 1.00 50.12 276 HIS A N 1
ATOM 1974 C CA . HIS A 1 276 ? -21.734 10.435 14.222 1.00 50.12 276 HIS A CA 1
ATOM 1975 C C . HIS A 1 276 ? -22.830 9.702 15.021 1.00 50.12 276 HIS A C 1
ATOM 1977 O O . HIS A 1 276 ? -23.330 8.673 14.580 1.00 50.12 276 HIS A O 1
ATOM 1983 N N . ARG A 1 277 ? -23.208 10.234 16.198 1.00 47.66 277 ARG A N 1
ATOM 1984 C CA . ARG A 1 277 ? -24.579 10.119 16.768 1.00 47.66 277 ARG A CA 1
ATOM 1985 C C . ARG A 1 277 ? -24.868 11.007 17.989 1.00 47.66 277 ARG A C 1
ATOM 1987 O O . ARG A 1 277 ? -25.798 10.724 18.734 1.00 47.66 277 ARG A O 1
ATOM 1994 N N . THR A 1 278 ? -24.079 12.052 18.241 1.00 44.03 278 THR A N 1
ATOM 1995 C CA . THR A 1 278 ? -24.253 12.909 19.432 1.00 44.03 278 THR A CA 1
ATOM 1996 C C . THR A 1 278 ? -24.995 14.223 19.172 1.00 44.03 278 THR A C 1
ATOM 1998 O O . THR A 1 278 ? -24.974 15.071 20.054 1.00 44.03 278 THR A O 1
ATOM 2001 N N . VAL A 1 279 ? -25.600 14.439 17.995 1.00 44.53 279 VAL A N 1
ATOM 2002 C CA . VAL A 1 279 ? -26.145 15.767 17.628 1.00 44.53 279 VAL A CA 1
ATOM 2003 C C . VAL A 1 279 ? -27.679 15.874 17.690 1.00 44.53 279 VAL A C 1
ATOM 2005 O O . VAL A 1 279 ? -28.161 16.973 17.913 1.00 44.53 279 VAL A O 1
ATOM 2008 N N . ASP A 1 280 ? -28.450 14.780 17.675 1.00 44.19 280 ASP A N 1
ATOM 2009 C CA . ASP A 1 280 ? -29.921 14.879 17.525 1.00 44.19 280 ASP A CA 1
ATOM 2010 C C . ASP A 1 280 ? -30.735 14.471 18.768 1.00 44.19 280 ASP A C 1
ATOM 2012 O O . ASP A 1 280 ? -31.767 13.811 18.659 1.00 44.19 280 ASP A O 1
ATOM 2016 N N . VAL A 1 281 ? -30.297 14.846 19.973 1.00 49.66 281 VAL A N 1
ATOM 2017 C CA . VAL A 1 281 ? -31.207 14.860 21.134 1.00 49.66 281 VAL A CA 1
ATOM 2018 C C . VAL A 1 281 ? -31.314 16.293 21.615 1.00 49.66 281 VAL A C 1
ATOM 2020 O O . VAL A 1 281 ? -30.616 16.725 22.532 1.00 49.66 281 VAL A O 1
ATOM 2023 N N . GLU A 1 282 ? -32.171 17.038 20.925 1.00 46.59 282 GLU A N 1
ATOM 2024 C CA . GLU A 1 282 ? -32.692 18.314 21.384 1.00 46.59 282 GLU A CA 1
ATOM 2025 C C . GLU A 1 282 ? -33.244 18.117 22.800 1.00 46.59 282 GLU A C 1
ATOM 2027 O O . GLU A 1 282 ? -34.130 17.293 23.043 1.00 46.59 282 GLU A O 1
ATOM 2032 N N . ALA A 1 283 ? -32.620 18.785 23.771 1.00 55.91 283 ALA A N 1
ATOM 2033 C CA . ALA A 1 283 ? -33.053 18.719 25.155 1.00 55.91 283 ALA A CA 1
ATOM 2034 C C . ALA A 1 283 ? -34.507 19.217 25.232 1.00 55.91 283 ALA A C 1
ATOM 2036 O O . ALA A 1 283 ? -34.799 20.271 24.661 1.00 55.91 283 ALA A O 1
ATOM 2037 N N . PRO A 1 284 ? -35.421 18.512 25.926 1.00 63.03 284 PRO A N 1
ATOM 2038 C CA . PRO A 1 284 ? -36.787 18.994 26.068 1.00 63.03 284 PRO A CA 1
ATOM 2039 C C . PRO A 1 284 ? -36.779 20.389 26.717 1.00 63.03 284 PRO A C 1
ATOM 2041 O O . PRO A 1 284 ? -35.966 20.637 27.619 1.00 63.03 284 PRO A O 1
ATOM 2044 N N . PRO A 1 285 ? -37.644 21.317 26.263 1.00 64.69 285 PRO A N 1
ATOM 2045 C CA . PRO A 1 285 ? -37.679 22.674 26.788 1.00 64.69 285 PRO A CA 1
ATOM 2046 C C . PRO A 1 285 ? -37.918 22.642 28.299 1.00 64.69 285 PRO A C 1
ATOM 2048 O O . PRO A 1 285 ? -38.775 21.907 28.794 1.00 64.69 285 PRO A O 1
ATOM 2051 N N . ARG A 1 286 ? -37.127 23.423 29.047 1.00 72.06 286 ARG A N 1
ATOM 2052 C CA . ARG A 1 286 ? -37.279 23.519 30.505 1.00 72.06 286 ARG A CA 1
ATOM 2053 C C . ARG A 1 286 ? -38.684 24.045 30.826 1.00 72.06 286 ARG A C 1
ATOM 2055 O O . ARG A 1 286 ? -39.092 25.026 30.201 1.00 72.06 286 ARG A O 1
ATOM 2062 N N . PRO A 1 287 ? -39.405 23.454 31.795 1.00 70.44 287 PRO A N 1
ATOM 2063 C CA . PRO A 1 287 ? -40.680 24.004 32.231 1.00 70.44 287 PRO A CA 1
ATOM 2064 C C . PRO A 1 287 ? -40.468 25.422 32.775 1.00 70.44 287 PRO A C 1
ATOM 2066 O O . PRO A 1 287 ? -39.563 25.666 33.577 1.00 70.44 287 PRO A O 1
ATOM 2069 N N . GLN A 1 288 ? -41.282 26.357 32.286 1.00 69.88 288 GLN A N 1
ATOM 2070 C CA . GLN A 1 288 ? -41.321 27.730 32.779 1.00 69.88 288 GLN A CA 1
ATOM 2071 C C . GLN A 1 288 ? -41.834 27.722 34.227 1.00 69.88 288 GLN A C 1
ATOM 2073 O O . GLN A 1 288 ? -42.786 26.990 34.515 1.00 69.88 288 GLN A O 1
ATOM 2078 N N . PRO A 1 289 ? -41.232 28.497 35.144 1.00 66.75 289 PRO A N 1
ATOM 2079 C CA . PRO A 1 289 ? -41.769 28.635 36.489 1.00 66.75 289 PRO A CA 1
ATOM 2080 C C . PRO A 1 289 ? -43.150 29.293 36.407 1.00 66.75 289 PRO A C 1
ATOM 2082 O O . PRO A 1 289 ? -43.296 30.384 35.859 1.00 66.75 289 PRO A O 1
ATOM 2085 N N . VAL A 1 290 ? -44.164 28.598 36.923 1.00 71.12 290 VAL A N 1
ATOM 2086 C CA . VAL A 1 290 ? -45.502 29.159 37.127 1.00 71.12 290 VAL A CA 1
ATOM 2087 C C . VAL A 1 290 ? -45.385 30.135 38.297 1.00 71.12 290 VAL A C 1
ATOM 2089 O O . VAL A 1 290 ? -44.959 29.730 39.380 1.00 71.12 290 VAL A O 1
ATOM 2092 N N . GLY A 1 291 ? -45.645 31.415 38.023 1.00 69.19 291 GLY A N 1
ATOM 2093 C CA . GLY A 1 291 ? -45.695 32.485 39.023 1.00 69.19 291 GLY A CA 1
ATOM 2094 C C . GLY A 1 291 ? -46.939 32.426 39.894 1.00 69.19 291 GLY A C 1
ATOM 2095 O O . GLY A 1 291 ? -47.925 31.778 39.474 1.00 69.19 291 GLY A O 1
#

Sequence (291 aa):
MVLVGIAGTWLSWRYFVDTAAGQRLDQSAFSGSAFGRNTLWRGAEPVLDVVSVPFVVLVLGAAAVIAVMRRRWFLPLQVAVLVGGANITTQLLKHVVLDRPTLDGGAGVTPNSLPSGHTTVAASVAAALLLVVPRGARPAVAVLGAGYAALTGVSTMIGGWHRPSDVVAAFTVVLAWAGLTTVLTALSSPERATAARPGATGTKVAAVFFTLAAVASGTVAASALLRTRDQLGSVGPLTERSDLVPAYVGAAFGVVAAASVTFVAVLIAHQAATQHRTVDVEAPPRPQPVG

InterPro domains:
  IPR000326 Phosphatidic acid phosphatase type 2/haloperoxidase [PF01569] (78-183)
  IPR000326 Phosphatidic acid phosphatase type 2/haloperoxidase [SM00014] (74-182)
  IPR036938 Phosphatidic acid phosphatase type 2/haloperoxidase superfamily [SSF48317] (15-187)

Nearest PDB structures (foldseek):
  6t1z-assembly1_A  TM=2.040E-01  e=5.193E-01  Lactococcus lactis

Foldseek 3Di:
DQVQLVVLLVVLCCQLQVALLNVLLLVLLLLLLVVCLVPCLVVLVVLLVCLDPVNLVVLLVLQVVLCVVVVVVCLSVLLCLLQVVLLVVQCCCQPPNRFGDDNNVPSDPDTRCAAPNSLLNLLSSLLSVLSRDDQQCNLVSLVVSLVSSLSNLLSCSNVSNDGLSNNLSSLSSSLSSLVVSLVVLLVPDADPDDDDDRHPVSLVVSLVVLVVLLVVLVVLLVVLSVVLSVCCVPPNRDDDSVNSNSSNSSSSSVSSNSSSVSSNSSSVSNVVSNPPDPPPDDDPDDDDDDD

Solvent-accessible surface area (backbone atoms only — not comparable to full-atom values): 14717 Å² total; per-residue (Å²): 83,38,67,56,8,52,50,43,31,49,50,38,43,54,40,40,41,70,30,38,69,28,32,46,55,38,45,34,22,36,59,18,24,63,84,48,19,86,74,49,38,79,70,28,50,65,55,48,66,58,69,37,73,70,51,54,52,50,52,54,50,50,34,43,53,50,13,63,78,67,71,34,80,62,49,37,55,41,39,46,48,26,38,51,46,29,47,52,49,34,52,43,35,22,75,71,68,45,78,46,69,87,57,54,81,66,80,70,86,59,78,47,59,43,31,27,62,67,23,26,50,39,39,22,49,32,55,37,46,52,74,67,46,57,66,63,49,28,36,60,48,40,54,52,25,30,50,51,19,28,49,33,31,46,24,37,28,41,71,64,74,37,39,54,56,16,36,42,20,14,41,20,41,32,30,17,30,49,31,49,39,32,52,52,48,50,71,45,80,69,76,83,80,68,94,69,78,73,33,62,66,53,40,53,51,43,39,52,51,25,51,51,47,19,51,55,26,34,50,48,14,51,53,28,51,52,51,50,50,54,45,43,74,72,76,39,86,84,82,52,67,86,59,20,37,50,28,20,54,15,40,49,26,35,34,44,14,40,29,25,51,36,40,37,51,51,53,51,45,51,52,52,35,63,56,78,79,82,80,85,74,78,74,77,80,77,82,77,83,83,128

Mean predicted aligned error: 6.68 Å